Protein AF-A0A1V6S8K9-F1 (afdb_monomer)

pLDDT: mean 74.87, std 17.25, range [28.69, 92.81]

Structure (mmCIF, N/CA/C/O backbone):
data_AF-A0A1V6S8K9-F1
#
_entry.id   AF-A0A1V6S8K9-F1
#
loop_
_atom_site.group_PDB
_atom_site.id
_atom_site.type_symbol
_atom_site.label_atom_id
_atom_site.label_alt_id
_atom_site.label_comp_id
_atom_site.label_asym_id
_atom_site.label_entity_id
_atom_site.label_seq_id
_atom_site.pdbx_PDB_ins_code
_atom_site.Cartn_x
_atom_site.Cartn_y
_atom_site.Cartn_z
_atom_site.occupancy
_atom_site.B_iso_or_equiv
_atom_site.auth_seq_id
_atom_site.auth_comp_id
_atom_site.auth_asym_id
_atom_site.auth_atom_id
_atom_site.pdbx_PDB_model_num
ATOM 1 N N . MET A 1 1 ? 55.837 28.981 -9.245 1.00 35.38 1 MET A N 1
ATOM 2 C CA . MET A 1 1 ? 55.480 27.607 -8.847 1.00 35.38 1 MET A CA 1
ATOM 3 C C . MET A 1 1 ? 54.140 27.734 -8.160 1.00 35.38 1 MET A C 1
ATOM 5 O O . MET A 1 1 ? 54.111 27.957 -6.963 1.00 35.38 1 MET A O 1
ATOM 9 N N . ASP A 1 2 ? 53.075 27.734 -8.956 1.00 28.69 2 ASP A N 1
ATOM 10 C CA . ASP A 1 2 ? 51.699 27.750 -8.467 1.00 28.69 2 ASP A CA 1
ATOM 11 C C . ASP A 1 2 ? 51.092 26.407 -8.858 1.00 28.69 2 ASP A C 1
ATOM 13 O O . ASP A 1 2 ? 50.906 26.121 -10.041 1.00 28.69 2 ASP A O 1
ATOM 17 N N . GLU A 1 3 ? 50.867 25.558 -7.860 1.00 32.47 3 GLU A N 1
ATOM 18 C CA . GLU A 1 3 ? 50.082 24.338 -8.001 1.00 32.47 3 GLU A CA 1
ATOM 19 C C . GLU A 1 3 ? 48.604 24.710 -7.882 1.00 32.47 3 GLU A C 1
ATOM 21 O O . GLU A 1 3 ? 48.050 24.876 -6.795 1.00 32.47 3 GLU A O 1
ATOM 26 N N . THR A 1 4 ? 47.948 24.855 -9.027 1.00 33.56 4 THR A N 1
ATOM 27 C CA . THR A 1 4 ? 46.492 24.852 -9.125 1.00 33.56 4 THR A CA 1
ATOM 28 C C . THR A 1 4 ? 45.987 23.428 -8.899 1.00 33.56 4 THR A C 1
ATOM 30 O O . THR A 1 4 ? 45.892 22.619 -9.819 1.00 33.56 4 THR A O 1
ATOM 33 N N . SER A 1 5 ? 45.655 23.113 -7.647 1.00 32.97 5 SER A N 1
ATOM 34 C CA . SER A 1 5 ? 44.873 21.923 -7.305 1.00 32.97 5 SER A CA 1
ATOM 35 C C . SER A 1 5 ? 43.458 22.083 -7.865 1.00 32.97 5 SER A C 1
ATOM 37 O O . SER A 1 5 ? 42.620 22.792 -7.302 1.00 32.97 5 SER A O 1
ATOM 39 N N . SER A 1 6 ? 43.198 21.463 -9.019 1.00 32.56 6 SER A N 1
ATOM 40 C CA . SER A 1 6 ? 41.847 21.307 -9.542 1.00 32.56 6 SER A CA 1
ATOM 41 C C . SER A 1 6 ? 41.145 20.212 -8.740 1.00 32.56 6 SER A C 1
ATOM 43 O O . SER A 1 6 ? 41.324 19.019 -8.996 1.00 32.56 6 SER A O 1
ATOM 45 N N . LEU A 1 7 ? 40.334 20.609 -7.765 1.00 34.56 7 LEU A N 1
ATOM 46 C CA . LEU A 1 7 ? 39.302 19.730 -7.230 1.00 34.56 7 LEU A CA 1
ATOM 47 C C . LEU A 1 7 ? 38.249 19.551 -8.326 1.00 34.56 7 LEU A C 1
ATOM 49 O O . LEU A 1 7 ? 37.417 20.424 -8.564 1.00 34.56 7 LEU A O 1
ATOM 53 N N . GLY A 1 8 ? 38.359 18.435 -9.048 1.00 28.70 8 GLY A N 1
ATOM 54 C CA . GLY A 1 8 ? 37.306 17.952 -9.932 1.00 28.70 8 GLY A CA 1
ATOM 55 C C . GLY A 1 8 ? 36.006 17.710 -9.154 1.00 28.70 8 GLY A C 1
ATOM 56 O O . GLY A 1 8 ? 36.035 17.598 -7.925 1.00 28.70 8 GLY A O 1
ATOM 57 N N . PRO A 1 9 ? 34.860 17.641 -9.848 1.00 30.47 9 PRO A N 1
ATOM 58 C CA . PRO A 1 9 ? 33.569 17.455 -9.207 1.00 30.47 9 PRO A CA 1
ATOM 59 C C . PRO A 1 9 ? 33.564 16.129 -8.448 1.00 30.47 9 PRO A C 1
ATOM 61 O O . PRO A 1 9 ? 33.719 15.053 -9.027 1.00 30.47 9 PRO A O 1
ATOM 64 N N . THR A 1 10 ? 33.412 16.223 -7.133 1.00 32.78 10 THR A N 1
ATOM 65 C CA . THR A 1 10 ? 33.210 15.089 -6.242 1.00 32.78 10 THR A CA 1
ATOM 66 C C . THR A 1 10 ? 31.931 14.385 -6.679 1.00 32.78 10 THR A C 1
ATOM 68 O O . THR A 1 10 ? 30.840 14.937 -6.552 1.00 32.78 10 THR A O 1
ATOM 71 N N . VAL A 1 11 ? 32.070 13.180 -7.229 1.00 35.91 11 VAL A N 1
ATOM 72 C CA . VAL A 1 11 ? 30.955 12.268 -7.484 1.00 35.91 11 VAL A CA 1
ATOM 73 C C . VAL A 1 11 ? 30.345 11.935 -6.125 1.00 35.91 11 VAL A C 1
ATOM 75 O O . VAL A 1 11 ? 30.874 11.115 -5.379 1.00 35.91 11 VAL A O 1
ATOM 78 N N . THR A 1 12 ? 29.264 12.614 -5.756 1.00 42.88 12 THR A N 1
ATOM 79 C CA . THR A 1 12 ? 28.374 12.146 -4.698 1.00 42.88 12 THR A CA 1
ATOM 80 C C . THR A 1 12 ? 27.772 10.837 -5.193 1.00 42.88 12 THR A C 1
ATOM 82 O O . THR A 1 12 ? 26.959 10.844 -6.114 1.00 42.88 12 THR A O 1
ATOM 85 N N . GLU A 1 13 ? 28.225 9.711 -4.636 1.00 47.56 13 GLU A N 1
ATOM 86 C CA . GLU A 1 13 ? 27.676 8.383 -4.918 1.00 47.56 13 GLU A CA 1
ATOM 87 C C . GLU A 1 13 ? 26.143 8.441 -4.873 1.00 47.56 13 GLU A C 1
ATOM 89 O O . GLU A 1 13 ? 25.545 8.838 -3.868 1.00 47.56 13 GLU A O 1
ATOM 94 N N . GLY A 1 14 ? 25.523 8.124 -6.013 1.00 54.72 14 GLY A N 1
ATOM 95 C CA . GLY A 1 14 ? 24.094 8.271 -6.259 1.00 54.72 14 GLY A CA 1
ATOM 96 C C . GLY A 1 14 ? 23.284 7.360 -5.349 1.00 54.72 14 GLY A C 1
ATOM 97 O O . GLY A 1 14 ? 23.085 6.184 -5.634 1.00 54.72 14 GLY A O 1
ATOM 98 N N . ILE A 1 15 ? 22.828 7.909 -4.233 1.00 63.69 15 ILE A N 1
ATOM 99 C CA . ILE A 1 15 ? 21.841 7.281 -3.367 1.00 63.69 15 ILE A CA 1
ATOM 100 C C . ILE A 1 15 ? 20.466 7.713 -3.860 1.00 63.69 15 ILE A C 1
ATOM 102 O O . ILE A 1 15 ? 20.225 8.909 -4.037 1.00 63.69 15 ILE A O 1
ATOM 106 N N . SER A 1 16 ? 19.559 6.750 -4.028 1.00 66.81 16 SER A N 1
ATOM 107 C CA . SER A 1 16 ? 18.212 7.037 -4.512 1.00 66.81 16 SER A CA 1
ATOM 108 C C . SER A 1 16 ? 17.496 8.076 -3.640 1.00 66.81 16 SER A C 1
ATOM 110 O O . SER A 1 16 ? 17.564 8.039 -2.403 1.00 66.81 16 SER A O 1
ATOM 112 N N . ARG A 1 17 ? 16.784 8.996 -4.298 1.00 67.12 17 ARG A N 1
ATOM 113 C CA . ARG A 1 17 ? 15.862 9.956 -3.668 1.00 67.12 17 ARG A CA 1
ATOM 114 C C . ARG A 1 17 ? 14.580 9.270 -3.205 1.00 67.12 17 ARG A C 1
ATOM 116 O O . ARG A 1 17 ? 13.925 9.730 -2.271 1.00 67.12 17 ARG A O 1
ATOM 123 N N . LEU A 1 18 ? 14.242 8.147 -3.831 1.00 61.16 18 LEU A N 1
ATOM 124 C CA . LEU A 1 18 ? 13.114 7.316 -3.456 1.00 61.16 18 LEU A CA 1
ATOM 125 C C . LEU A 1 18 ? 13.495 6.500 -2.216 1.00 61.16 18 LEU A C 1
ATOM 127 O O . LEU A 1 18 ? 14.346 5.611 -2.260 1.00 61.16 18 LEU A O 1
ATOM 131 N N . GLY A 1 19 ? 12.854 6.804 -1.088 1.00 61.06 19 GLY A N 1
ATOM 132 C CA . GLY A 1 19 ? 12.861 5.923 0.080 1.00 61.06 19 GLY A CA 1
ATOM 133 C C . GLY A 1 19 ? 12.072 4.632 -0.188 1.00 61.06 19 GLY A C 1
ATOM 134 O O . GLY A 1 19 ? 12.159 4.020 -1.251 1.00 61.06 19 GLY A O 1
ATOM 135 N N . LEU A 1 20 ? 11.235 4.216 0.767 1.00 60.19 20 LEU A N 1
ATOM 136 C CA . LEU A 1 20 ? 10.225 3.179 0.521 1.00 60.19 20 LEU A CA 1
ATOM 137 C C . LEU A 1 20 ? 9.081 3.767 -0.318 1.00 60.19 20 LEU A C 1
ATOM 139 O O . LEU A 1 20 ? 8.047 4.158 0.218 1.00 60.19 20 LEU A O 1
ATOM 143 N N . ALA A 1 21 ? 9.302 3.876 -1.627 1.00 77.06 21 ALA A N 1
ATOM 144 C CA . ALA A 1 21 ? 8.326 4.403 -2.567 1.00 77.06 21 ALA A CA 1
ATOM 145 C C . ALA A 1 21 ? 7.510 3.277 -3.216 1.00 77.06 21 ALA A C 1
ATOM 147 O O . ALA A 1 21 ? 8.028 2.212 -3.574 1.00 77.06 21 ALA A O 1
ATOM 148 N N . TYR A 1 22 ? 6.221 3.551 -3.392 1.00 80.44 22 TYR A N 1
ATOM 149 C CA . TYR A 1 22 ? 5.271 2.654 -4.029 1.00 80.44 22 TYR A CA 1
ATOM 150 C C . TYR A 1 22 ? 4.524 3.410 -5.120 1.00 80.44 22 TYR A C 1
ATOM 152 O O . TYR A 1 22 ? 4.138 4.561 -4.927 1.00 80.44 22 TYR A O 1
ATOM 160 N N . SER A 1 23 ? 4.296 2.750 -6.252 1.00 81.12 23 SER A N 1
ATOM 161 C CA . SER A 1 23 ? 3.387 3.241 -7.281 1.00 81.12 23 SER A CA 1
ATOM 162 C C . SER A 1 23 ? 2.042 2.536 -7.150 1.00 81.12 23 SER A C 1
ATOM 164 O O . SER A 1 23 ? 1.965 1.309 -6.989 1.00 81.12 23 SER A O 1
ATOM 166 N N . CYS A 1 24 ? 0.971 3.327 -7.189 1.00 72.06 24 CYS A N 1
ATOM 167 C CA . CYS A 1 24 ? -0.386 2.809 -7.218 1.00 72.06 24 CYS A CA 1
ATOM 168 C C . CYS A 1 24 ? -0.634 2.118 -8.556 1.00 72.06 24 CYS A C 1
ATOM 170 O O . CYS A 1 24 ? -0.463 2.709 -9.619 1.00 72.06 24 CYS A O 1
ATOM 172 N N . THR A 1 25 ? -1.088 0.873 -8.492 1.00 77.31 25 THR A N 1
ATOM 173 C CA . THR A 1 25 ? -1.411 0.103 -9.688 1.00 77.31 25 THR A CA 1
ATOM 174 C C . THR A 1 25 ? -2.600 0.709 -10.429 1.00 77.31 25 THR A C 1
ATOM 176 O O . THR A 1 25 ? -3.616 1.049 -9.813 1.00 77.31 25 THR A O 1
ATOM 179 N N . HIS A 1 26 ? -2.513 0.793 -11.759 1.00 81.25 26 HIS A N 1
ATOM 180 C CA . HIS A 1 26 ? -3.687 1.099 -12.562 1.00 81.25 26 HIS A CA 1
ATOM 181 C C . HIS A 1 26 ? -4.699 -0.039 -12.430 1.00 81.25 26 HIS A C 1
ATOM 183 O O . HIS A 1 26 ? -4.424 -1.182 -12.781 1.00 81.25 26 HIS A O 1
ATOM 189 N N . CYS A 1 27 ? -5.886 0.274 -11.920 1.00 82.81 27 CYS A N 1
ATOM 190 C CA . CYS A 1 27 ? -6.956 -0.703 -11.791 1.00 82.81 27 CYS A CA 1
ATOM 191 C C . CYS A 1 27 ? -8.203 -0.225 -12.544 1.00 82.81 27 CYS A C 1
ATOM 193 O O . CYS A 1 27 ? -8.497 0.968 -12.606 1.00 82.81 27 CYS A O 1
ATOM 195 N N . ARG A 1 28 ? -9.028 -1.146 -13.044 1.00 84.38 28 ARG A N 1
ATOM 196 C CA . ARG A 1 28 ? -10.327 -0.919 -13.709 1.00 84.38 28 ARG A CA 1
ATOM 197 C C . ARG A 1 28 ? -11.387 -1.889 -13.187 1.00 84.38 28 ARG A C 1
ATOM 199 O O . ARG A 1 28 ? -11.058 -2.980 -12.748 1.00 84.38 28 ARG A O 1
ATOM 206 N N . LEU A 1 29 ? -12.650 -1.466 -13.159 1.00 85.50 29 LEU A N 1
ATOM 207 C CA . LEU A 1 29 ? -13.722 -2.434 -12.913 1.00 85.50 29 LEU A CA 1
ATOM 208 C C . LEU A 1 29 ? -13.838 -3.310 -14.156 1.00 85.50 29 LEU A C 1
ATOM 210 O O . LEU A 1 29 ? -13.788 -2.775 -15.264 1.00 85.50 29 LEU A O 1
ATOM 214 N N . VAL A 1 30 ? -13.973 -4.620 -13.964 1.00 86.94 30 VAL A N 1
ATOM 215 C CA . VAL A 1 30 ? -14.194 -5.551 -15.080 1.00 86.94 30 VAL A CA 1
ATOM 216 C C . VAL A 1 30 ? -15.548 -5.265 -15.725 1.00 86.94 30 VAL A C 1
ATOM 218 O O . VAL A 1 30 ? -15.653 -5.186 -16.944 1.00 86.94 30 VAL A O 1
ATOM 221 N N . GLU A 1 31 ? -16.561 -5.020 -14.896 1.00 85.56 31 GLU A N 1
ATOM 222 C CA . GLU A 1 31 ? -17.887 -4.608 -15.339 1.00 85.56 31 GLU A CA 1
ATOM 223 C C . GLU A 1 31 ? -18.084 -3.109 -15.071 1.00 85.56 31 GLU A C 1
ATOM 225 O O . GLU A 1 31 ? -17.980 -2.666 -13.919 1.00 85.56 31 GLU A O 1
ATOM 230 N N . PRO A 1 32 ? -18.348 -2.293 -16.108 1.00 78.75 32 PRO A N 1
ATOM 231 C CA . PRO A 1 32 ? -18.627 -0.879 -15.926 1.00 78.75 32 PRO A CA 1
ATOM 232 C C . PRO A 1 32 ? -19.840 -0.674 -15.019 1.00 78.75 32 PRO A C 1
ATOM 234 O O . PRO A 1 32 ? -20.878 -1.308 -15.188 1.00 78.75 32 PRO A O 1
ATOM 237 N N . ARG A 1 33 ? -19.727 0.273 -14.089 1.00 75.62 33 ARG A N 1
ATOM 238 C CA . ARG A 1 33 ? -20.847 0.729 -13.265 1.00 75.62 33 ARG A CA 1
ATOM 239 C C . ARG A 1 33 ? -20.940 2.239 -13.292 1.00 75.62 33 ARG A C 1
ATOM 241 O O . ARG A 1 33 ? -19.950 2.928 -13.554 1.00 75.62 33 ARG A O 1
ATOM 248 N N . GLU A 1 34 ? -22.121 2.741 -12.963 1.00 72.69 34 GLU A N 1
ATOM 249 C CA . GLU A 1 34 ? -22.337 4.170 -12.807 1.00 72.69 34 GLU A CA 1
ATOM 250 C C . GLU A 1 34 ? -21.385 4.742 -11.748 1.00 72.69 34 GLU A C 1
ATOM 252 O O . GLU A 1 34 ? -21.187 4.163 -10.671 1.00 72.69 34 GLU A O 1
ATOM 257 N N . LYS A 1 35 ? -20.755 5.877 -12.069 1.00 71.94 35 LYS A N 1
ATOM 258 C CA . LYS A 1 35 ? -19.877 6.561 -11.123 1.00 71.94 35 LYS A CA 1
ATOM 259 C C . LYS A 1 35 ? -20.707 7.005 -9.925 1.00 71.94 35 LYS A C 1
ATOM 261 O O . LYS A 1 35 ? -21.680 7.739 -10.064 1.00 71.94 35 LYS A O 1
ATOM 266 N N . GLN A 1 36 ? -20.304 6.562 -8.742 1.00 71.69 36 GLN A N 1
ATOM 267 C CA . GLN A 1 36 ? -20.940 6.997 -7.509 1.00 71.69 36 GLN A CA 1
ATOM 268 C C . GLN A 1 36 ? -20.469 8.404 -7.138 1.00 71.69 36 GLN A C 1
ATOM 270 O O . GLN A 1 36 ? -19.329 8.775 -7.414 1.00 71.69 36 GLN A O 1
ATOM 275 N N . THR A 1 37 ? -21.342 9.173 -6.487 1.00 78.94 37 THR A N 1
ATOM 276 C CA . THR A 1 37 ? -20.946 10.438 -5.857 1.00 78.94 37 THR A CA 1
ATOM 277 C C . THR A 1 37 ? -20.081 10.168 -4.623 1.00 78.94 37 THR A C 1
ATOM 279 O O . THR A 1 37 ? -20.173 9.092 -4.020 1.00 78.94 37 THR A O 1
ATOM 282 N N . LEU A 1 38 ? -19.267 11.148 -4.221 1.00 79.12 38 LEU A N 1
ATOM 283 C CA . LEU A 1 38 ? -18.386 11.047 -3.048 1.00 79.12 38 LEU A CA 1
ATOM 284 C C . LEU A 1 38 ? -19.181 10.756 -1.763 1.00 79.12 38 LEU A C 1
ATOM 286 O O . LEU A 1 38 ? -18.770 9.958 -0.922 1.00 79.12 38 LEU A O 1
ATOM 290 N N . GLU A 1 39 ? -20.369 11.340 -1.622 1.00 83.25 39 GLU A N 1
ATOM 291 C CA . GLU A 1 39 ? -21.250 11.115 -0.477 1.00 83.25 39 GLU A CA 1
ATOM 292 C C . GLU A 1 39 ? -21.772 9.677 -0.450 1.00 83.25 39 GLU A C 1
ATOM 294 O O . GLU A 1 39 ? -21.751 9.033 0.600 1.00 83.25 39 GLU A O 1
ATOM 299 N N . LYS A 1 40 ? -22.199 9.140 -1.603 1.00 83.31 40 LYS A N 1
ATOM 300 C CA . LYS A 1 40 ? -22.660 7.746 -1.710 1.00 83.31 40 LYS A CA 1
ATOM 301 C C . LYS A 1 40 ? -21.526 6.771 -1.393 1.00 83.31 40 LYS A C 1
ATOM 303 O O . LYS A 1 40 ? -21.738 5.814 -0.653 1.00 83.31 40 LYS A O 1
ATOM 308 N N . ALA A 1 41 ? -20.325 7.055 -1.887 1.00 82.81 41 ALA A N 1
ATOM 309 C CA . ALA A 1 41 ? -19.108 6.306 -1.598 1.00 82.81 41 ALA A CA 1
ATOM 310 C C . ALA A 1 41 ? -18.820 6.222 -0.086 1.00 82.81 41 ALA A C 1
ATOM 312 O O . ALA A 1 41 ? -18.674 5.127 0.469 1.00 82.81 41 ALA A O 1
ATOM 313 N N . LYS A 1 42 ? -18.830 7.369 0.608 1.00 85.62 42 LYS A N 1
ATOM 314 C CA . LYS A 1 42 ? -18.640 7.446 2.067 1.00 85.62 42 LYS A CA 1
ATOM 315 C C . LYS A 1 42 ? -19.729 6.688 2.828 1.00 85.62 42 LYS A C 1
ATOM 317 O O . LYS A 1 42 ? -19.419 5.943 3.757 1.00 85.62 42 LYS A O 1
ATOM 322 N N . GLN A 1 43 ? -20.987 6.819 2.405 1.00 88.81 43 GLN A N 1
ATOM 323 C CA . GLN A 1 43 ? -22.111 6.104 3.015 1.00 88.81 43 GLN A CA 1
ATOM 324 C C . GLN A 1 43 ? -21.991 4.583 2.877 1.00 88.81 43 GLN A C 1
ATOM 326 O O . GLN A 1 43 ? -22.354 3.866 3.806 1.00 88.81 43 GLN A O 1
ATOM 331 N N . ILE A 1 44 ? -21.487 4.073 1.750 1.00 87.00 44 ILE A N 1
ATOM 332 C CA . ILE A 1 44 ? -21.259 2.632 1.569 1.00 87.00 44 ILE A CA 1
ATOM 333 C C . ILE A 1 44 ? -20.203 2.129 2.550 1.00 87.00 44 ILE A C 1
ATOM 335 O O . ILE A 1 44 ? -20.440 1.125 3.220 1.00 87.00 44 ILE A O 1
ATOM 339 N N . ILE A 1 45 ? -19.080 2.842 2.687 1.00 88.00 45 ILE A N 1
ATOM 340 C CA . ILE A 1 45 ? -18.040 2.489 3.664 1.00 88.00 45 ILE A CA 1
ATOM 341 C C . ILE A 1 45 ? -18.625 2.460 5.079 1.00 88.00 45 ILE A C 1
ATOM 343 O O . ILE A 1 45 ? -18.392 1.508 5.822 1.00 88.00 45 ILE A O 1
ATOM 347 N N . ASP A 1 46 ? -19.387 3.486 5.460 1.00 90.56 46 ASP A N 1
ATOM 348 C CA . ASP A 1 46 ? -19.954 3.573 6.807 1.00 90.56 46 ASP A CA 1
ATOM 349 C C . ASP A 1 46 ? -20.971 2.468 7.080 1.00 90.56 46 ASP A C 1
ATOM 351 O O . ASP A 1 46 ? -20.938 1.868 8.152 1.00 90.56 46 ASP A O 1
ATOM 355 N N . LYS A 1 47 ? -21.828 2.148 6.105 1.00 90.88 47 LYS A N 1
ATOM 356 C CA . LYS A 1 47 ? -22.783 1.038 6.214 1.00 90.88 47 LYS A CA 1
ATOM 357 C C . LYS A 1 47 ? -22.074 -0.305 6.359 1.00 90.88 47 LYS A C 1
ATOM 359 O O . LYS A 1 47 ? -22.460 -1.095 7.215 1.00 90.88 47 LYS A O 1
ATOM 364 N N . LEU A 1 48 ? -21.034 -0.554 5.564 1.00 87.50 48 LEU A N 1
ATOM 365 C CA . LEU A 1 48 ? -20.246 -1.784 5.663 1.00 87.50 48 LEU A CA 1
ATOM 366 C C . LEU A 1 48 ? -19.564 -1.897 7.022 1.00 87.50 48 LEU A C 1
ATOM 368 O O . LEU A 1 48 ? -19.666 -2.935 7.667 1.00 87.50 48 LEU A O 1
ATOM 372 N N . TYR A 1 49 ? -18.961 -0.815 7.511 1.00 89.25 49 TYR A N 1
ATOM 373 C CA . TYR A 1 49 ? -18.370 -0.809 8.844 1.00 89.25 49 TYR A CA 1
ATOM 374 C C . TYR A 1 49 ? -19.407 -1.070 9.943 1.00 89.25 49 TYR A C 1
ATOM 376 O O . TYR A 1 49 ? -19.188 -1.914 10.809 1.00 89.25 49 TYR A O 1
ATOM 384 N N . ALA A 1 50 ? -20.556 -0.390 9.885 1.00 91.69 50 ALA A N 1
ATOM 385 C CA . ALA A 1 50 ? -21.636 -0.550 10.855 1.00 91.69 50 ALA A CA 1
ATOM 386 C C . ALA A 1 50 ? -22.249 -1.959 10.839 1.00 91.69 50 ALA A C 1
ATOM 388 O O . ALA A 1 50 ? -22.740 -2.421 11.864 1.00 91.69 50 ALA A O 1
ATOM 389 N N . SER A 1 51 ? -22.192 -2.659 9.702 1.00 90.19 51 SER A N 1
ATOM 390 C CA . SER A 1 51 ? -22.658 -4.045 9.594 1.00 90.19 51 SER A CA 1
ATOM 391 C C . SER A 1 51 ? -21.786 -5.053 10.355 1.00 90.19 51 SER A C 1
ATOM 393 O O . SER A 1 51 ? -22.184 -6.204 10.510 1.00 90.19 51 SER A O 1
ATOM 395 N N . GLY A 1 52 ? -20.589 -4.653 10.801 1.00 85.31 52 GLY A N 1
ATOM 396 C CA . GLY A 1 52 ? -19.621 -5.543 11.446 1.00 85.31 52 GLY A CA 1
ATOM 397 C C . GLY A 1 52 ? -18.927 -6.515 10.486 1.00 85.31 52 GLY A C 1
ATOM 398 O O . GLY A 1 52 ? -18.086 -7.301 10.919 1.00 85.31 52 GLY A O 1
ATOM 399 N N . VAL A 1 53 ? -19.241 -6.463 9.187 1.00 82.12 53 VAL A N 1
ATOM 400 C CA . VAL A 1 53 ? -18.576 -7.274 8.164 1.00 82.12 53 VAL A CA 1
ATOM 401 C C . VAL A 1 53 ? -17.157 -6.737 7.938 1.00 82.12 53 VAL A C 1
ATOM 403 O O . VAL A 1 53 ? -16.990 -5.554 7.627 1.00 82.12 53 VAL A O 1
ATOM 406 N N . PRO A 1 54 ? -16.113 -7.579 8.060 1.00 81.38 54 PRO A N 1
ATOM 407 C CA . PRO A 1 54 ? -14.751 -7.167 7.755 1.00 81.38 54 PRO A CA 1
ATOM 408 C C . PRO A 1 54 ? -14.615 -6.700 6.302 1.00 81.38 54 PRO A C 1
ATOM 410 O O . PRO A 1 54 ? -15.037 -7.395 5.379 1.00 81.38 54 PRO A O 1
ATOM 413 N N . PHE A 1 55 ? -13.950 -5.561 6.088 1.00 80.44 55 PHE A N 1
ATOM 414 C CA . PHE A 1 55 ? -13.648 -5.054 4.743 1.00 80.44 55 PHE A CA 1
ATOM 415 C C . PHE A 1 55 ? -12.797 -6.021 3.919 1.00 80.44 55 PHE A C 1
ATOM 417 O O . PHE A 1 55 ? -12.823 -5.984 2.692 1.00 80.44 55 PHE A O 1
ATOM 424 N N . PHE A 1 56 ? -12.035 -6.881 4.586 1.00 82.31 56 PHE A N 1
ATOM 425 C CA . PHE A 1 56 ? -11.161 -7.863 3.978 1.00 82.31 56 PHE A CA 1
ATOM 426 C C . PHE A 1 56 ? -11.266 -9.192 4.718 1.00 82.31 56 PHE A C 1
ATOM 428 O O . PHE A 1 56 ? -11.625 -9.252 5.894 1.00 82.31 56 PHE A O 1
ATOM 435 N N . THR A 1 57 ? -10.901 -10.271 4.037 1.00 84.69 57 THR A N 1
ATOM 436 C CA . THR A 1 57 ? -10.845 -11.605 4.634 1.00 84.69 57 THR A CA 1
ATOM 437 C C . THR A 1 57 ? -9.459 -12.199 4.434 1.00 84.69 57 THR A C 1
ATOM 439 O O . THR A 1 57 ? -8.767 -11.866 3.472 1.00 84.69 57 THR A O 1
ATOM 442 N N . LYS A 1 58 ? -9.057 -13.124 5.315 1.00 87.94 58 LYS A N 1
ATOM 443 C CA . LYS A 1 58 ? -7.824 -13.909 5.120 1.00 87.94 58 LYS A CA 1
ATOM 444 C C . LYS A 1 58 ? -7.817 -14.611 3.762 1.00 87.94 58 LYS A C 1
ATOM 446 O O . LYS A 1 58 ? -6.786 -14.640 3.107 1.00 87.94 58 LYS A O 1
ATOM 451 N N . LYS A 1 59 ? -8.987 -15.096 3.334 1.00 89.12 59 LYS A N 1
ATOM 452 C CA . LYS A 1 59 ? -9.179 -15.703 2.020 1.00 89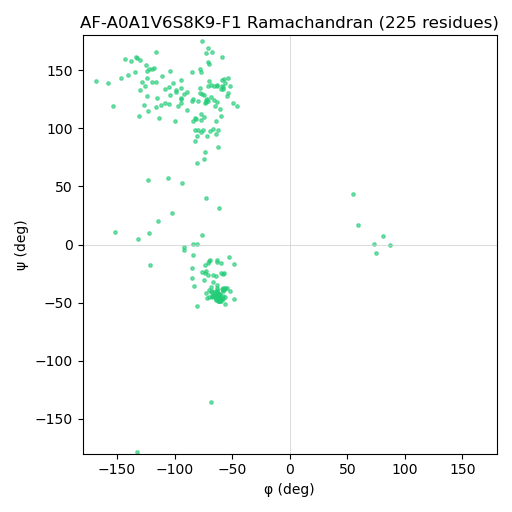.12 59 LYS A CA 1
ATOM 453 C C . LYS A 1 59 ? -8.854 -14.727 0.888 1.00 89.12 59 LYS A C 1
ATOM 455 O O . LYS A 1 59 ? -8.095 -15.088 0.010 1.00 89.12 59 LYS A O 1
ATOM 460 N N . LEU A 1 60 ? -9.342 -13.484 0.943 1.00 87.88 60 LEU A N 1
ATOM 461 C CA . LEU A 1 60 ? -9.017 -12.473 -0.072 1.00 87.88 60 LEU A CA 1
ATOM 462 C C . LEU A 1 60 ? -7.507 -12.186 -0.138 1.00 87.88 60 LEU A C 1
ATOM 464 O O . LEU A 1 60 ? -6.954 -12.107 -1.229 1.00 87.88 60 LEU A O 1
ATOM 468 N N . ILE A 1 61 ? -6.836 -12.077 1.015 1.00 90.25 61 ILE A N 1
ATOM 469 C CA . ILE A 1 61 ? -5.372 -11.907 1.071 1.00 90.25 61 ILE A CA 1
ATOM 470 C C . ILE A 1 61 ? -4.671 -13.091 0.397 1.00 90.25 61 ILE A C 1
ATOM 472 O O . ILE A 1 61 ? -3.783 -12.886 -0.424 1.00 90.25 61 ILE A O 1
ATOM 476 N N . GLN A 1 62 ? -5.073 -14.317 0.739 1.00 91.12 62 GLN A N 1
ATOM 477 C CA . GLN A 1 62 ? -4.507 -15.544 0.175 1.00 91.12 62 GLN A CA 1
ATOM 478 C C . GLN A 1 62 ? -4.749 -15.631 -1.334 1.00 91.12 62 GLN A C 1
ATOM 480 O O . GLN A 1 62 ? -3.797 -15.813 -2.080 1.00 91.12 62 GLN A O 1
ATOM 485 N N . ASP A 1 63 ? -5.980 -15.396 -1.789 1.00 90.62 63 ASP A N 1
ATOM 486 C CA . ASP A 1 63 ? -6.353 -15.420 -3.205 1.00 90.62 63 ASP A CA 1
ATOM 487 C C . ASP A 1 63 ? -5.539 -14.394 -4.021 1.00 90.62 63 ASP A C 1
ATOM 489 O O . ASP A 1 63 ? -5.136 -14.667 -5.153 1.00 90.62 63 ASP A O 1
ATOM 493 N N . MET A 1 64 ? -5.273 -13.204 -3.468 1.00 90.06 64 MET A N 1
ATOM 494 C CA . MET A 1 64 ? -4.423 -12.199 -4.120 1.00 90.06 64 MET A CA 1
ATOM 495 C C . MET A 1 64 ? -2.944 -12.586 -4.093 1.00 90.06 64 MET A C 1
ATOM 497 O O . MET A 1 64 ? -2.244 -12.430 -5.091 1.00 90.06 64 MET A O 1
ATOM 501 N N . TRP A 1 65 ? -2.462 -13.112 -2.971 1.00 89.88 65 TRP A N 1
ATOM 502 C CA . TRP A 1 65 ? -1.081 -13.561 -2.831 1.00 89.88 65 TRP A CA 1
ATOM 503 C C . TRP A 1 65 ? -0.747 -14.723 -3.774 1.00 89.88 65 TRP A C 1
ATOM 505 O O . TRP A 1 65 ? 0.309 -14.735 -4.405 1.00 89.88 65 TRP A O 1
ATOM 515 N N . ASP A 1 66 ? -1.672 -15.664 -3.933 1.00 91.31 66 ASP A N 1
ATOM 516 C CA . ASP A 1 66 ? -1.531 -16.788 -4.854 1.00 91.31 66 ASP A CA 1
ATOM 517 C C . ASP A 1 66 ? -1.524 -16.330 -6.315 1.00 91.31 66 ASP A C 1
ATOM 519 O O . ASP A 1 66 ? -0.845 -16.940 -7.138 1.00 91.31 66 ASP A O 1
ATOM 523 N N . GLN A 1 67 ? -2.241 -15.250 -6.650 1.00 91.38 67 GLN A N 1
ATOM 524 C CA . GLN A 1 67 ? -2.143 -14.621 -7.970 1.00 91.38 67 GLN A CA 1
ATOM 525 C C . GLN A 1 67 ? -0.774 -13.967 -8.182 1.00 91.38 67 GLN A C 1
ATOM 527 O O . GLN A 1 67 ? -0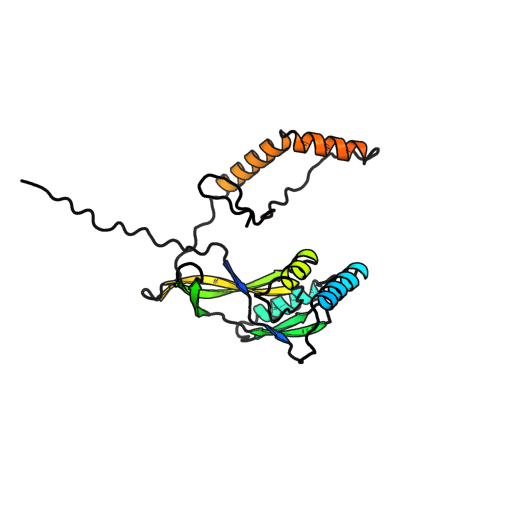.167 -14.198 -9.222 1.00 91.38 67 GLN A O 1
ATOM 532 N N . ILE A 1 68 ? -0.257 -13.227 -7.192 1.00 88.19 68 ILE A N 1
ATOM 533 C CA . ILE A 1 68 ? 1.077 -12.599 -7.250 1.00 88.19 68 ILE A CA 1
ATOM 534 C C . ILE A 1 68 ? 2.177 -13.649 -7.467 1.00 88.19 68 ILE A C 1
ATOM 536 O O . ILE A 1 68 ? 3.106 -13.425 -8.237 1.00 88.19 68 ILE A O 1
ATOM 540 N N . LYS A 1 69 ? 2.067 -14.812 -6.816 1.00 87.19 69 LYS A N 1
ATOM 541 C CA . LYS A 1 69 ? 3.050 -15.901 -6.928 1.00 87.19 69 LYS A CA 1
ATOM 542 C C . LYS A 1 69 ? 3.060 -16.627 -8.271 1.00 87.19 69 LYS A C 1
ATOM 544 O O . LYS A 1 69 ? 4.000 -17.366 -8.549 1.00 87.19 69 LYS A O 1
ATOM 549 N N . ARG A 1 70 ? 2.028 -16.473 -9.099 1.00 83.88 70 ARG A N 1
ATOM 550 C CA . ARG A 1 70 ? 2.031 -17.016 -10.461 1.00 83.88 70 ARG A CA 1
ATOM 551 C C . ARG A 1 70 ? 2.832 -16.033 -11.316 1.00 83.88 70 ARG A C 1
ATOM 553 O O . ARG A 1 70 ? 2.271 -15.053 -11.785 1.00 83.88 70 ARG A O 1
ATOM 560 N N . GLU A 1 71 ? 4.134 -16.282 -11.479 1.00 61.62 71 GLU A N 1
ATOM 561 C CA . GLU A 1 71 ? 5.174 -15.389 -12.051 1.00 61.62 71 GLU A CA 1
ATOM 562 C C . GLU A 1 71 ? 4.986 -14.948 -13.532 1.00 61.62 71 GLU A C 1
ATOM 564 O O . GLU A 1 71 ? 5.945 -14.734 -14.263 1.00 61.62 71 GLU A O 1
ATOM 569 N N . SER A 1 72 ? 3.756 -14.807 -14.025 1.00 63.72 72 SER A N 1
ATOM 570 C CA . SER A 1 72 ? 3.439 -14.473 -15.425 1.00 63.72 72 SER A CA 1
ATOM 571 C C . SER A 1 72 ? 2.111 -13.728 -15.603 1.00 63.72 72 SER A C 1
ATOM 573 O O . SER A 1 72 ? 1.619 -13.586 -16.721 1.00 63.72 72 SER A O 1
ATOM 575 N N . ALA A 1 73 ? 1.491 -13.266 -14.517 1.00 71.62 73 ALA A N 1
ATOM 576 C CA . ALA A 1 73 ? 0.227 -12.557 -14.612 1.00 71.62 73 ALA A CA 1
ATOM 577 C C . ALA A 1 73 ? 0.459 -11.084 -14.991 1.00 71.62 73 ALA A C 1
ATOM 579 O O . ALA A 1 73 ? 0.876 -10.288 -14.155 1.00 71.62 73 ALA A O 1
ATOM 580 N N . ASP A 1 74 ? 0.118 -10.701 -16.227 1.00 86.06 74 ASP A N 1
ATOM 581 C CA . ASP A 1 74 ? 0.046 -9.287 -16.648 1.00 86.06 74 ASP A CA 1
ATOM 582 C C . ASP A 1 74 ? -1.031 -8.504 -15.883 1.00 86.06 74 ASP A C 1
ATOM 584 O O . ASP A 1 74 ? -1.088 -7.275 -15.936 1.00 86.06 74 ASP A O 1
ATOM 588 N N . LYS A 1 75 ? -1.933 -9.224 -15.211 1.00 90.62 75 LYS A N 1
ATOM 589 C CA . LYS A 1 75 ? -3.112 -8.695 -14.539 1.00 90.62 75 LYS A CA 1
ATOM 590 C C . LYS A 1 75 ? -3.421 -9.494 -13.292 1.00 90.62 75 LYS A C 1
ATOM 592 O O . LYS A 1 75 ? -3.329 -10.720 -13.295 1.00 90.62 75 LYS A O 1
ATOM 597 N N . ILE A 1 76 ? -3.884 -8.804 -12.261 1.00 91.00 76 ILE A N 1
ATOM 598 C CA . ILE A 1 76 ? -4.373 -9.426 -11.035 1.00 91.00 76 ILE A CA 1
ATOM 599 C C . ILE A 1 76 ? -5.797 -8.962 -10.768 1.00 91.00 76 ILE A C 1
ATOM 601 O O . ILE A 1 76 ? -6.154 -7.810 -11.014 1.00 91.00 76 ILE A O 1
ATOM 605 N N . PHE A 1 77 ? -6.615 -9.872 -10.254 1.00 90.94 77 PHE A N 1
ATOM 606 C CA . PHE A 1 77 ? -8.013 -9.621 -9.959 1.00 90.94 77 PHE A CA 1
ATOM 607 C C . PHE A 1 77 ? -8.233 -9.546 -8.451 1.00 90.94 77 PHE A C 1
ATOM 609 O O . PHE A 1 77 ? -7.788 -10.400 -7.681 1.00 90.94 77 PHE A O 1
ATOM 616 N N . THR A 1 78 ? -8.968 -8.525 -8.031 1.00 90.31 78 THR A N 1
ATOM 617 C CA . THR A 1 78 ? -9.448 -8.353 -6.660 1.00 90.31 78 THR A CA 1
ATOM 618 C C . THR A 1 78 ? -10.931 -7.992 -6.672 1.00 90.31 78 THR A C 1
ATOM 620 O O . THR A 1 78 ? -11.573 -7.936 -7.725 1.00 90.31 78 THR A O 1
ATOM 623 N N . LYS A 1 79 ? -11.502 -7.777 -5.491 1.00 89.12 79 LYS A N 1
ATOM 624 C CA . LYS A 1 79 ? -12.857 -7.267 -5.322 1.00 89.12 79 LYS A CA 1
ATOM 625 C C . LYS A 1 79 ? -12.818 -5.959 -4.559 1.00 89.12 79 LYS A C 1
ATOM 627 O O . LYS A 1 79 ? -12.073 -5.815 -3.591 1.00 89.12 79 LYS A O 1
ATOM 632 N N . ASP A 1 80 ? -13.645 -5.020 -4.986 1.00 87.88 80 ASP A N 1
ATOM 633 C CA . ASP A 1 80 ? -13.882 -3.814 -4.208 1.00 87.88 80 ASP 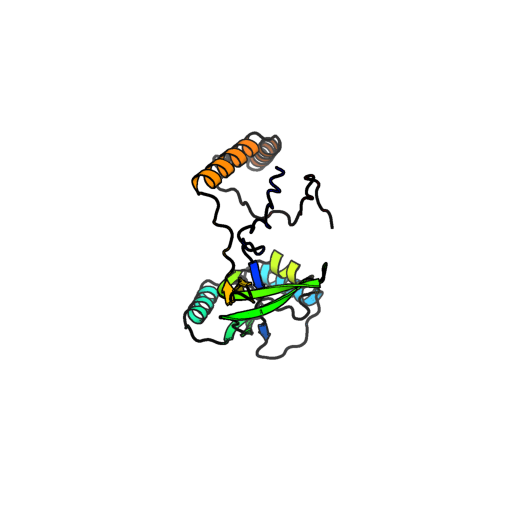A CA 1
ATOM 634 C C . ASP A 1 80 ? -14.815 -4.102 -3.011 1.00 87.88 80 ASP A C 1
ATOM 636 O O . ASP A 1 80 ? -15.354 -5.203 -2.869 1.00 87.88 80 ASP A O 1
ATOM 640 N N . ILE A 1 81 ? -15.044 -3.113 -2.143 1.00 86.00 81 ILE A N 1
ATOM 641 C CA . ILE A 1 81 ? -15.889 -3.264 -0.948 1.00 86.00 81 ILE A CA 1
ATOM 642 C C . ILE A 1 81 ? -17.357 -3.578 -1.274 1.00 86.00 81 ILE A C 1
ATOM 644 O O . ILE A 1 81 ? -18.111 -3.948 -0.381 1.00 86.00 81 ILE A O 1
ATOM 648 N N . THR A 1 82 ? -17.784 -3.417 -2.529 1.00 84.75 82 THR A N 1
ATOM 649 C CA . THR A 1 82 ? -19.132 -3.783 -2.991 1.00 84.75 82 THR A CA 1
ATOM 650 C C . THR A 1 82 ? -19.192 -5.210 -3.541 1.00 84.75 82 THR A C 1
ATOM 652 O O . THR A 1 82 ? -20.270 -5.694 -3.873 1.00 84.75 82 THR A O 1
ATOM 655 N N . GLY A 1 83 ? -18.047 -5.894 -3.629 1.00 86.62 83 GLY A N 1
ATOM 656 C CA . GLY A 1 83 ? -17.906 -7.227 -4.207 1.00 86.62 83 GLY A CA 1
ATOM 657 C C . GLY A 1 83 ? -17.676 -7.235 -5.719 1.00 86.62 83 GLY A C 1
ATOM 658 O O . GLY A 1 83 ? -17.513 -8.317 -6.287 1.00 86.62 83 GLY A O 1
ATOM 659 N N . ALA A 1 84 ? -17.632 -6.067 -6.367 1.00 88.19 84 ALA A N 1
ATOM 660 C CA . ALA A 1 84 ? -17.401 -5.954 -7.802 1.00 88.19 84 ALA A CA 1
ATOM 661 C C . ALA A 1 84 ? -15.954 -6.319 -8.146 1.00 88.19 84 ALA A C 1
ATOM 663 O O . ALA A 1 84 ? -15.025 -5.959 -7.419 1.00 88.19 84 ALA A O 1
ATOM 664 N N . VAL A 1 85 ? -15.760 -7.022 -9.263 1.00 90.75 85 VAL A N 1
ATOM 665 C CA . VAL A 1 85 ? -14.430 -7.464 -9.695 1.00 90.75 85 VAL A CA 1
ATOM 666 C C . VAL A 1 85 ? -13.641 -6.282 -10.251 1.00 90.75 85 VAL A C 1
ATOM 668 O O . VAL A 1 85 ? -14.102 -5.545 -11.129 1.00 90.75 85 VAL A O 1
ATOM 671 N N . VAL A 1 86 ? -12.428 -6.123 -9.738 1.00 88.94 86 VAL A N 1
ATOM 672 C CA . VAL A 1 86 ? -11.457 -5.117 -10.150 1.00 88.94 86 VAL A CA 1
ATOM 673 C C . VAL A 1 86 ? -10.263 -5.837 -10.760 1.00 88.94 86 VAL A C 1
ATOM 675 O O . VAL A 1 86 ? -9.683 -6.721 -10.139 1.00 88.94 86 VAL A O 1
ATOM 678 N N . GLU A 1 87 ? -9.906 -5.447 -11.975 1.00 90.94 87 GLU A N 1
ATOM 679 C CA . GLU A 1 87 ? -8.680 -5.854 -12.656 1.00 90.94 87 GLU A CA 1
ATOM 680 C C . GLU A 1 87 ? -7.604 -4.795 -12.400 1.00 90.94 87 GLU A C 1
ATOM 682 O O . GLU A 1 87 ? -7.887 -3.602 -12.508 1.00 90.94 87 GLU A O 1
ATOM 687 N N . CYS A 1 88 ? -6.393 -5.223 -12.064 1.00 88.88 88 CYS A N 1
ATOM 688 C CA . CYS A 1 88 ? -5.236 -4.375 -11.807 1.00 88.88 88 CYS A CA 1
ATOM 689 C C . CYS A 1 88 ? -4.079 -4.788 -12.721 1.00 88.88 88 CYS A C 1
ATOM 691 O O . CYS A 1 88 ? -3.732 -5.969 -12.771 1.00 88.88 88 CYS A O 1
ATOM 693 N N . ASP A 1 89 ? -3.503 -3.824 -13.434 1.00 89.81 89 ASP A N 1
ATOM 694 C CA . ASP A 1 89 ? -2.432 -4.053 -14.405 1.00 89.81 89 ASP A CA 1
ATOM 695 C C . ASP A 1 89 ? -1.085 -4.261 -13.704 1.00 89.81 89 ASP A C 1
ATOM 697 O O . ASP A 1 89 ? -0.705 -3.512 -12.811 1.00 89.81 89 ASP A O 1
ATOM 701 N N . VAL A 1 90 ? -0.325 -5.267 -14.122 1.00 90.00 90 VAL A N 1
ATOM 702 C CA . VAL A 1 90 ? 1.009 -5.539 -13.584 1.00 90.00 90 VAL A CA 1
ATOM 703 C C . VAL A 1 90 ? 2.059 -4.873 -14.474 1.00 90.00 90 VAL A C 1
ATOM 705 O O . VAL A 1 90 ? 2.122 -5.061 -15.693 1.00 90.00 90 VAL A O 1
ATOM 708 N N . GLU A 1 91 ? 2.903 -4.050 -13.860 1.00 89.12 91 GLU A N 1
ATOM 709 C CA . GLU A 1 91 ? 3.896 -3.213 -14.547 1.00 89.12 91 GLU A CA 1
ATOM 710 C C . GLU A 1 91 ? 5.337 -3.610 -14.213 1.00 89.12 91 GLU A C 1
ATOM 712 O O . GLU A 1 91 ? 6.278 -2.844 -14.408 1.00 89.12 91 GLU A O 1
ATOM 717 N N . MET A 1 92 ? 5.518 -4.836 -13.728 1.00 90.06 92 MET A N 1
ATOM 718 C CA . MET A 1 92 ? 6.809 -5.401 -13.343 1.00 90.06 92 MET A CA 1
ATOM 719 C C . MET A 1 92 ? 7.836 -5.299 -14.477 1.00 90.06 92 MET A C 1
ATOM 721 O O . MET A 1 92 ? 7.569 -5.655 -15.623 1.00 90.06 92 MET A O 1
ATOM 725 N N . GLY A 1 93 ? 9.023 -4.789 -14.152 1.00 89.19 93 GLY A N 1
ATOM 726 C CA . GLY A 1 93 ? 10.133 -4.596 -15.085 1.00 89.19 93 GLY A CA 1
ATOM 727 C C . GLY A 1 93 ? 9.975 -3.422 -16.056 1.00 89.19 93 GLY A C 1
ATOM 728 O O . GLY A 1 93 ? 10.941 -3.093 -16.744 1.00 89.19 93 GLY A O 1
ATOM 729 N N . LYS A 1 94 ? 8.813 -2.759 -16.111 1.00 89.62 94 LYS A N 1
ATOM 730 C CA . LYS A 1 94 ? 8.613 -1.589 -16.974 1.00 89.62 94 LYS A CA 1
ATOM 731 C C . LYS A 1 94 ? 9.294 -0.373 -16.355 1.00 89.62 94 LYS A C 1
ATOM 733 O O . LYS A 1 94 ? 9.077 -0.067 -15.184 1.00 89.62 94 LYS A O 1
ATOM 738 N N . VAL A 1 95 ? 10.099 0.318 -17.160 1.00 91.38 95 VAL A N 1
ATOM 739 C CA . VAL A 1 95 ? 10.677 1.612 -16.790 1.00 91.38 95 VAL A CA 1
ATOM 740 C C . VAL A 1 95 ? 9.665 2.701 -17.122 1.00 91.38 95 VAL A C 1
ATOM 742 O O . VAL A 1 95 ? 9.230 2.816 -18.269 1.00 91.38 95 VAL A O 1
ATOM 745 N N . GLN A 1 96 ? 9.299 3.501 -16.130 1.00 89.12 96 GLN A N 1
ATOM 746 C CA . GLN A 1 96 ? 8.432 4.661 -16.288 1.00 89.12 96 GLN A CA 1
ATOM 747 C C . GLN A 1 96 ? 9.221 5.939 -16.071 1.00 89.12 96 GLN A C 1
ATOM 749 O O . GLN A 1 96 ? 10.118 5.978 -15.234 1.00 89.12 96 GLN A O 1
ATOM 754 N N . LYS A 1 97 ? 8.866 6.981 -16.819 1.00 88.81 97 LYS A N 1
ATOM 755 C CA . LYS A 1 97 ? 9.388 8.332 -16.626 1.00 88.81 97 LYS A CA 1
ATOM 756 C C . LYS A 1 97 ? 8.323 9.168 -15.939 1.00 88.81 97 LYS A C 1
ATOM 758 O O . LYS A 1 97 ? 7.181 9.202 -16.397 1.00 88.81 97 LYS A O 1
ATOM 763 N N . VAL A 1 98 ? 8.705 9.823 -14.856 1.00 82.75 98 VAL A N 1
ATOM 764 C CA . VAL A 1 98 ? 7.872 10.763 -14.115 1.00 82.75 98 VAL A CA 1
ATOM 765 C C . VAL A 1 98 ? 8.512 12.124 -14.217 1.00 82.75 98 VAL A C 1
ATOM 767 O O . VAL A 1 98 ? 9.729 12.261 -14.147 1.00 82.75 98 VAL A O 1
ATOM 770 N N . ARG A 1 99 ? 7.660 13.121 -14.381 1.00 81.38 99 ARG A N 1
ATOM 771 C CA . ARG A 1 99 ? 8.028 14.521 -14.332 1.00 81.38 99 ARG A CA 1
ATOM 772 C C . ARG A 1 99 ? 7.399 15.104 -13.079 1.00 81.38 99 ARG A C 1
ATOM 774 O O . ARG A 1 99 ? 6.181 14.996 -12.899 1.00 81.38 99 ARG A O 1
ATOM 781 N N . GLU A 1 100 ? 8.225 15.630 -12.187 1.00 76.19 100 GLU A N 1
ATOM 782 C CA . GLU A 1 100 ? 7.751 16.327 -10.999 1.00 76.19 100 GLU A CA 1
ATOM 783 C C . GLU A 1 100 ? 7.089 17.642 -11.396 1.00 76.19 100 GLU A C 1
ATOM 785 O O . GLU A 1 100 ? 7.545 18.367 -12.276 1.00 76.19 100 GLU A O 1
ATOM 790 N N . TRP A 1 101 ? 5.952 17.925 -10.766 1.00 71.69 101 TRP A N 1
ATOM 791 C CA . TRP A 1 101 ? 5.132 19.082 -11.120 1.00 71.69 101 TRP A CA 1
ATOM 792 C C . TRP A 1 101 ? 5.715 20.393 -10.588 1.00 71.69 101 TRP A C 1
ATOM 794 O O . TRP A 1 101 ? 5.381 21.454 -11.109 1.00 71.69 101 TRP A O 1
ATOM 804 N N . GLU A 1 102 ? 6.526 20.327 -9.531 1.00 75.12 102 GLU A N 1
ATOM 805 C CA . GLU A 1 102 ? 7.014 21.508 -8.815 1.00 75.12 102 GLU A CA 1
ATOM 806 C C . GLU A 1 102 ? 8.234 22.143 -9.490 1.00 75.12 102 GLU A C 1
ATOM 808 O O . GLU A 1 102 ? 8.343 23.368 -9.507 1.00 75.12 102 GLU A O 1
ATOM 813 N N . ASP A 1 103 ? 9.121 21.336 -10.073 1.00 78.69 103 ASP A N 1
ATOM 814 C CA . ASP A 1 103 ? 10.409 21.788 -10.610 1.00 78.69 103 ASP A CA 1
ATOM 815 C C . ASP A 1 103 ? 10.714 21.281 -12.033 1.00 78.69 103 ASP A C 1
ATOM 817 O O . ASP A 1 103 ? 11.792 21.548 -12.561 1.00 78.69 103 ASP A O 1
ATOM 821 N N . ASP A 1 104 ? 9.766 20.584 -12.668 1.00 78.56 104 ASP A N 1
ATOM 822 C CA . ASP A 1 104 ? 9.916 19.943 -13.983 1.00 78.56 104 ASP A CA 1
ATOM 823 C C . ASP A 1 104 ? 11.044 18.891 -14.039 1.00 78.56 104 ASP A C 1
ATOM 825 O O . ASP A 1 104 ? 11.461 18.480 -15.125 1.00 78.56 104 ASP A O 1
ATOM 829 N N . THR A 1 105 ? 11.530 18.417 -12.883 1.00 81.56 105 THR A N 1
ATOM 830 C CA . THR A 1 105 ? 12.558 17.376 -12.821 1.00 81.56 105 THR A CA 1
ATOM 831 C C . THR A 1 105 ? 12.001 16.068 -13.366 1.00 81.56 105 THR A C 1
ATOM 833 O O . THR A 1 105 ? 10.995 15.536 -12.889 1.00 81.56 105 THR A O 1
ATOM 836 N N . GLU A 1 106 ? 12.689 15.506 -14.359 1.00 83.75 106 GLU A N 1
ATOM 837 C CA . GLU A 1 106 ? 12.401 14.167 -14.858 1.00 83.75 106 GLU A CA 1
ATOM 838 C C . GLU A 1 106 ? 13.242 13.126 -14.124 1.00 83.75 106 GLU A C 1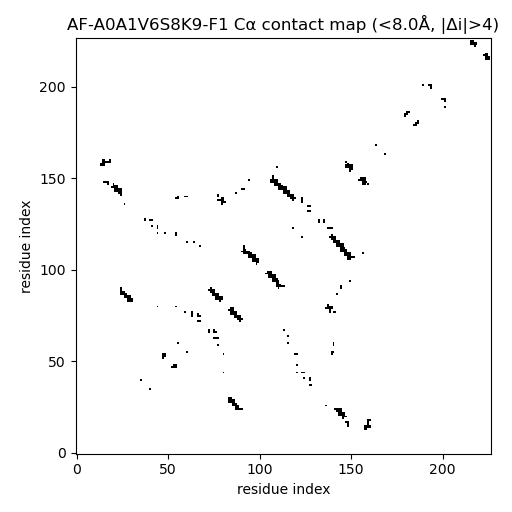
ATOM 840 O O . GLU A 1 106 ? 14.469 13.214 -14.064 1.00 83.75 106 GLU A O 1
ATOM 845 N N . TRP A 1 107 ? 12.582 12.091 -13.622 1.00 85.12 107 TRP A N 1
ATOM 846 C CA . TRP A 1 107 ? 13.232 10.896 -13.104 1.00 85.12 107 TRP A CA 1
ATOM 847 C C . TRP A 1 107 ? 12.559 9.648 -13.659 1.00 85.12 107 TRP A C 1
ATOM 849 O O . TRP A 1 107 ? 11.434 9.677 -14.164 1.00 85.12 107 TRP A O 1
ATOM 859 N N . ALA A 1 108 ? 13.276 8.531 -13.609 1.00 90.94 108 ALA A N 1
ATOM 860 C CA . ALA A 1 108 ? 12.764 7.251 -14.062 1.00 90.94 108 ALA A CA 1
ATOM 861 C C . ALA A 1 108 ? 12.718 6.252 -12.912 1.00 90.94 108 ALA A C 1
ATOM 863 O O . ALA A 1 108 ? 13.515 6.314 -11.975 1.00 90.94 108 ALA A O 1
ATOM 864 N N . TYR A 1 109 ? 11.796 5.302 -12.999 1.00 91.75 109 TYR A N 1
ATOM 865 C CA . TYR A 1 109 ? 11.707 4.207 -12.048 1.00 91.75 109 TYR A CA 1
ATOM 866 C C . TYR A 1 109 ? 11.315 2.902 -12.711 1.00 91.75 109 TYR A C 1
ATOM 868 O O . TYR A 1 109 ? 10.726 2.887 -13.788 1.00 91.75 109 TYR A O 1
ATOM 876 N N . VAL A 1 110 ? 11.608 1.798 -12.034 1.00 92.75 110 VAL A N 1
ATOM 877 C CA . VAL A 1 110 ? 11.201 0.454 -12.433 1.00 92.75 110 VAL A CA 1
ATOM 878 C C . VAL A 1 110 ? 10.461 -0.247 -11.298 1.00 92.75 110 VAL A C 1
ATOM 880 O O . VAL A 1 110 ? 10.874 -0.200 -10.138 1.00 92.75 110 VAL A O 1
ATOM 883 N N . CYS A 1 111 ? 9.363 -0.922 -11.632 1.00 90.94 111 CYS A N 1
ATOM 884 C CA . CYS A 1 111 ? 8.618 -1.768 -10.701 1.00 90.94 111 CYS A CA 1
ATOM 885 C C . CYS A 1 111 ? 9.313 -3.131 -10.563 1.00 90.94 111 CYS A C 1
ATOM 887 O O . CYS A 1 111 ? 9.511 -3.816 -11.569 1.00 90.94 111 CYS A O 1
ATOM 889 N N . LYS A 1 112 ? 9.687 -3.552 -9.348 1.00 87.75 112 LYS A N 1
ATOM 890 C CA . LYS A 1 112 ? 10.411 -4.830 -9.137 1.00 87.75 112 LYS A CA 1
ATOM 891 C C . LYS A 1 112 ? 9.705 -5.814 -8.223 1.00 87.75 112 LYS A C 1
ATOM 893 O O . LYS A 1 112 ? 10.056 -6.989 -8.253 1.00 87.75 112 LYS A O 1
ATOM 898 N N . GLU A 1 113 ? 8.743 -5.355 -7.432 1.00 89.00 113 GLU A N 1
ATOM 899 C CA . GLU A 1 113 ? 8.003 -6.201 -6.498 1.00 89.00 113 GLU A CA 1
ATOM 900 C C . GLU A 1 113 ? 6.530 -5.791 -6.490 1.00 89.00 113 GLU A C 1
ATOM 902 O O . GLU A 1 113 ? 6.209 -4.605 -6.603 1.00 89.00 113 GLU A O 1
ATOM 907 N N . LEU A 1 114 ? 5.646 -6.772 -6.319 1.00 89.56 114 LEU A N 1
ATOM 908 C CA . LEU A 1 114 ? 4.239 -6.543 -6.017 1.00 89.56 114 LEU A CA 1
ATOM 909 C C . LEU A 1 114 ? 4.023 -6.709 -4.521 1.00 89.56 114 LEU A C 1
ATOM 911 O O . LEU A 1 114 ? 4.426 -7.714 -3.935 1.00 89.56 114 LEU A O 1
ATOM 915 N N . VAL A 1 115 ? 3.348 -5.741 -3.916 1.00 88.38 115 VAL A N 1
ATOM 916 C CA . VAL A 1 115 ? 2.986 -5.782 -2.501 1.00 88.38 115 VAL A CA 1
ATOM 917 C C . VAL A 1 115 ? 1.484 -5.614 -2.334 1.00 88.38 115 VAL A C 1
ATOM 919 O O . VAL A 1 115 ? 0.816 -4.941 -3.122 1.00 88.38 115 VAL A O 1
ATOM 922 N N . LEU A 1 116 ? 0.951 -6.239 -1.287 1.00 89.56 116 LEU A N 1
ATOM 923 C CA . LEU A 1 116 ? -0.428 -6.029 -0.871 1.00 89.56 116 LEU A CA 1
ATOM 924 C C . LEU A 1 116 ? -0.492 -4.793 0.021 1.00 89.56 116 LEU A C 1
ATOM 926 O O . LEU A 1 116 ? 0.188 -4.726 1.043 1.00 89.56 116 LEU A O 1
ATOM 930 N N . ASN A 1 117 ? -1.347 -3.849 -0.349 1.00 86.00 117 ASN A N 1
ATOM 931 C CA . ASN A 1 117 ? -1.659 -2.680 0.452 1.00 86.00 117 ASN A CA 1
ATOM 932 C C . ASN A 1 117 ? -3.072 -2.814 1.023 1.00 86.00 117 ASN A C 1
ATOM 934 O O . ASN A 1 117 ? -4.046 -2.970 0.281 1.00 86.00 117 ASN A O 1
ATOM 938 N N . TYR A 1 118 ? -3.168 -2.774 2.350 1.00 86.75 118 TYR A N 1
ATOM 939 C CA . TYR A 1 118 ? -4.434 -2.849 3.064 1.00 86.75 118 TYR A CA 1
ATOM 940 C C . TYR A 1 118 ? -4.959 -1.448 3.376 1.00 86.75 118 TYR A C 1
ATOM 942 O O . TYR A 1 118 ? -4.335 -0.672 4.097 1.00 86.75 118 TYR A O 1
ATOM 950 N N . GLU A 1 119 ? -6.160 -1.170 2.888 1.00 83.75 119 GLU A N 1
ATOM 951 C CA . GLU A 1 119 ? -6.871 0.079 3.102 1.00 83.75 119 GLU A CA 1
ATOM 952 C C . GLU A 1 119 ? -7.909 -0.109 4.212 1.00 83.75 119 GLU A C 1
ATOM 954 O O . GLU A 1 119 ? -8.959 -0.738 4.036 1.00 83.75 119 GLU A O 1
ATOM 959 N N . CYS A 1 120 ? -7.617 0.443 5.391 1.00 84.06 120 CYS A N 1
ATOM 960 C CA . CYS A 1 120 ? -8.570 0.459 6.497 1.00 84.06 120 CYS A CA 1
ATOM 961 C C . CYS A 1 120 ? -9.731 1.431 6.223 1.00 84.06 120 CYS A C 1
ATOM 963 O O . CYS A 1 120 ? -9.652 2.268 5.329 1.00 84.06 120 CYS A O 1
ATOM 965 N N . ARG A 1 121 ? -10.800 1.391 7.036 1.00 85.62 121 ARG A N 1
ATOM 966 C CA . ARG A 1 121 ? -11.944 2.320 6.906 1.00 85.62 121 ARG A CA 1
ATOM 967 C C . ARG A 1 121 ? -11.508 3.783 6.776 1.00 85.62 121 ARG A C 1
ATOM 969 O O . ARG A 1 121 ? -12.051 4.500 5.942 1.00 85.62 121 ARG A O 1
ATOM 976 N N . ALA A 1 122 ? -10.585 4.227 7.629 1.00 84.50 122 ALA A N 1
ATOM 977 C CA . ALA A 1 122 ? -10.127 5.613 7.631 1.00 84.50 122 ALA A CA 1
ATOM 978 C C . ALA A 1 122 ? -9.410 5.952 6.316 1.00 84.50 122 ALA A C 1
ATOM 980 O O . ALA A 1 122 ? -9.762 6.934 5.671 1.00 84.50 122 ALA A O 1
ATOM 981 N N . SER A 1 123 ? -8.499 5.087 5.867 1.00 82.69 123 SER A N 1
ATOM 982 C CA . SER A 1 123 ? -7.778 5.254 4.603 1.00 82.69 123 SER A CA 1
ATOM 983 C C . SER A 1 123 ? -8.711 5.210 3.387 1.00 82.69 123 SER A C 1
ATOM 985 O O . SER A 1 123 ? -8.667 6.103 2.547 1.00 82.69 123 SER A O 1
ATOM 987 N N . LEU A 1 124 ? -9.660 4.264 3.350 1.00 83.06 124 LEU A N 1
ATOM 988 C CA . LEU A 1 124 ? -10.697 4.187 2.316 1.00 83.06 124 LEU A CA 1
ATOM 989 C C . LEU A 1 124 ? -11.521 5.476 2.223 1.00 83.06 124 LEU A C 1
ATOM 991 O O . LEU A 1 124 ? -11.891 5.871 1.121 1.00 83.06 124 LEU A O 1
ATOM 995 N N . ARG A 1 125 ? -11.819 6.124 3.359 1.00 83.25 125 ARG A N 1
ATOM 996 C CA . ARG A 1 125 ? -12.525 7.414 3.385 1.00 83.25 125 ARG A CA 1
ATOM 997 C C . ARG A 1 125 ? -11.646 8.555 2.898 1.00 83.25 125 ARG A C 1
ATOM 999 O O . ARG A 1 125 ? -12.116 9.344 2.090 1.00 83.25 125 ARG A O 1
ATOM 1006 N N . ASN A 1 126 ? -10.403 8.629 3.360 1.00 79.12 126 ASN A N 1
ATOM 1007 C CA . ASN A 1 126 ? -9.481 9.698 2.978 1.00 79.12 126 ASN A CA 1
ATOM 1008 C C . ASN A 1 126 ? -9.169 9.656 1.475 1.00 79.12 126 ASN A C 1
ATOM 1010 O O . ASN A 1 126 ? -9.177 10.687 0.813 1.00 79.12 126 ASN A O 1
ATOM 1014 N N . ASN A 1 127 ? -9.011 8.458 0.910 1.00 75.38 127 ASN A N 1
ATOM 1015 C CA . ASN A 1 127 ? -8.757 8.262 -0.518 1.00 75.38 127 ASN A CA 1
ATOM 1016 C C . ASN A 1 127 ? -9.968 8.596 -1.413 1.00 75.38 127 ASN A C 1
ATOM 1018 O O . ASN A 1 127 ? -9.807 8.724 -2.622 1.00 75.38 127 ASN A O 1
ATOM 1022 N N . ILE A 1 128 ? -11.183 8.743 -0.866 1.00 73.69 128 ILE A N 1
ATOM 1023 C CA . ILE A 1 128 ? -12.321 9.292 -1.631 1.00 73.69 128 ILE A CA 1
ATOM 1024 C C . ILE A 1 128 ? -12.090 10.772 -1.941 1.00 73.69 128 ILE A C 1
ATOM 1026 O O . ILE A 1 128 ? -12.472 11.239 -3.010 1.00 73.69 128 ILE A O 1
ATOM 1030 N N . ASP A 1 129 ? -11.482 11.499 -1.005 1.00 64.00 129 ASP A N 1
ATOM 1031 C CA . ASP A 1 129 ? -11.337 12.952 -1.076 1.00 64.00 129 ASP A CA 1
ATOM 1032 C C . ASP A 1 129 ? -10.113 13.386 -1.905 1.00 64.00 129 ASP A C 1
ATOM 1034 O O . ASP A 1 129 ? -9.974 14.564 -2.240 1.00 64.00 129 ASP A O 1
ATOM 1038 N N . ASP A 1 130 ? -9.246 12.444 -2.297 1.00 63.72 130 ASP A N 1
ATOM 1039 C CA . ASP A 1 130 ? -8.110 12.733 -3.169 1.00 63.72 130 ASP A CA 1
ATOM 1040 C C . ASP A 1 130 ? -8.562 12.880 -4.634 1.00 63.72 130 ASP A C 1
ATOM 1042 O O . ASP A 1 130 ? -8.869 11.919 -5.343 1.00 63.72 130 ASP A O 1
ATOM 1046 N N . HIS A 1 131 ? -8.550 14.122 -5.113 1.00 49.19 131 HIS A N 1
ATOM 1047 C CA . HIS A 1 131 ? -8.850 14.531 -6.486 1.00 49.19 131 HIS A CA 1
ATOM 1048 C C . HIS A 1 131 ? -7.922 13.908 -7.547 1.00 49.19 131 HIS A C 1
ATOM 1050 O O . HIS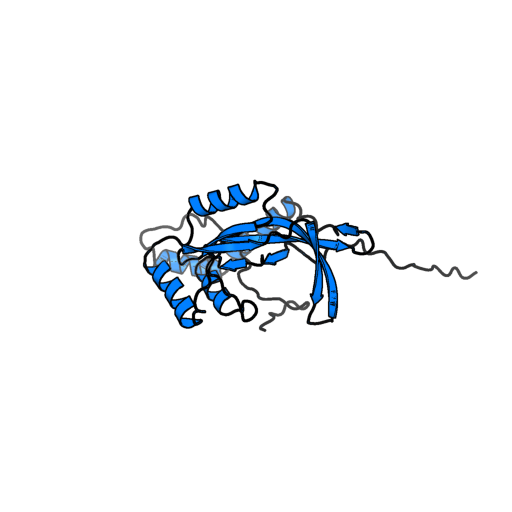 A 1 131 ? -8.262 13.919 -8.736 1.00 49.19 131 HIS A O 1
ATOM 1056 N N . ARG A 1 132 ? -6.774 13.339 -7.151 1.00 49.88 132 ARG A N 1
ATOM 1057 C CA . ARG A 1 132 ? -5.895 12.545 -8.028 1.00 49.88 132 ARG A CA 1
ATOM 1058 C C . ARG A 1 132 ? -6.500 11.175 -8.342 1.00 49.88 132 ARG A C 1
ATOM 1060 O O . ARG A 1 132 ? -6.226 10.604 -9.395 1.00 49.88 132 ARG A O 1
ATOM 1067 N N . LEU A 1 133 ? -7.413 10.685 -7.504 1.00 51.72 133 LEU A N 1
ATOM 1068 C CA . LEU A 1 133 ? -8.135 9.427 -7.678 1.00 51.72 133 LEU A CA 1
ATOM 1069 C C . LEU A 1 133 ? -9.483 9.645 -8.384 1.00 51.72 133 LEU A C 1
ATOM 1071 O O . LEU A 1 133 ? -10.521 9.144 -7.951 1.00 51.72 133 LEU A O 1
ATOM 1075 N N . LYS A 1 134 ? -9.475 10.309 -9.556 1.00 51.38 134 LYS A N 1
ATOM 1076 C CA . LYS A 1 134 ? -10.659 10.475 -10.446 1.00 51.38 134 LYS A CA 1
ATOM 1077 C C . LYS A 1 134 ? -11.359 9.151 -10.815 1.00 51.38 134 LYS A C 1
ATOM 1079 O O . LYS A 1 134 ? -12.466 9.152 -11.360 1.00 51.38 134 LYS A O 1
ATOM 1084 N N . HIS A 1 135 ? -10.720 8.026 -10.505 1.00 56.03 135 HIS A N 1
ATOM 1085 C CA . HIS A 1 135 ? -11.223 6.667 -10.632 1.00 56.03 135 HIS A CA 1
ATOM 1086 C C . HIS A 1 135 ? -11.173 5.933 -9.285 1.00 56.03 135 HIS A C 1
ATOM 1088 O O . HIS A 1 135 ? -10.563 4.869 -9.187 1.00 56.03 135 HIS A O 1
ATOM 1094 N N . TRP A 1 136 ? -11.804 6.497 -8.250 1.00 59.00 136 TRP A N 1
ATOM 1095 C CA . TRP A 1 136 ? -11.939 5.841 -6.950 1.00 59.00 136 TRP A CA 1
ATOM 1096 C C . TRP A 1 136 ? -12.448 4.402 -7.109 1.00 59.00 136 TRP A C 1
ATOM 1098 O O . TR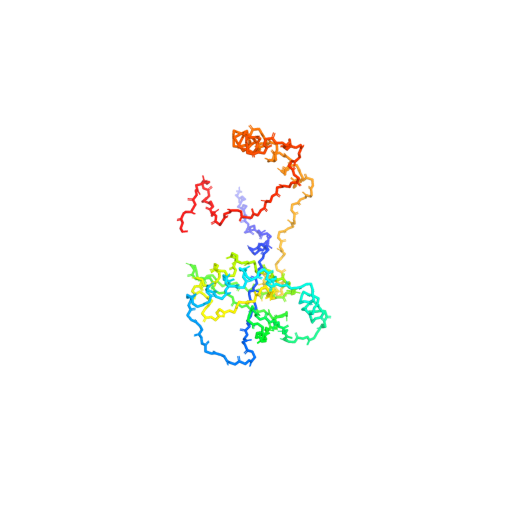P A 1 136 ? -13.516 4.149 -7.680 1.00 59.00 136 TRP A O 1
ATOM 1108 N N . LYS A 1 137 ? -11.658 3.453 -6.600 1.00 70.81 137 LYS A N 1
ATOM 1109 C CA . LYS A 1 137 ? -12.058 2.058 -6.410 1.00 70.81 137 LYS A CA 1
ATOM 1110 C C . LYS A 1 137 ? -11.869 1.742 -4.947 1.00 70.81 137 LYS A C 1
ATOM 1112 O O . LYS A 1 137 ? -10.726 1.721 -4.494 1.00 70.81 137 LYS A O 1
ATOM 1117 N N . PRO A 1 138 ? -12.944 1.470 -4.211 1.00 73.56 138 PRO A N 1
ATOM 1118 C CA . PRO A 1 138 ? -12.811 1.089 -2.823 1.00 73.56 138 PRO A CA 1
ATOM 1119 C C . PRO A 1 138 ? -12.299 -0.344 -2.718 1.00 73.56 138 PRO A C 1
ATOM 1121 O O . PRO A 1 138 ? -13.062 -1.253 -2.431 1.00 73.56 138 PRO A O 1
ATOM 1124 N N . CYS A 1 139 ? -11.028 -0.595 -2.991 1.00 85.38 139 CYS A N 1
ATOM 1125 C CA . CYS A 1 139 ? -10.434 -1.897 -2.722 1.00 85.38 139 CYS A CA 1
ATOM 1126 C C . CYS A 1 139 ? -9.884 -1.857 -1.302 1.00 85.38 139 CYS A C 1
ATOM 1128 O O . CYS A 1 139 ? -8.977 -1.083 -1.021 1.00 85.38 139 CYS A O 1
ATOM 1130 N N . SER A 1 140 ? -10.432 -2.678 -0.409 1.00 86.06 140 SER A N 1
ATOM 1131 C CA . SER A 1 140 ? -9.883 -2.844 0.941 1.00 86.06 140 SER A CA 1
ATOM 1132 C C . SER A 1 140 ? -8.508 -3.504 0.920 1.00 86.06 140 SER A C 1
ATOM 1134 O O . SER A 1 140 ? -7.707 -3.289 1.821 1.00 86.06 1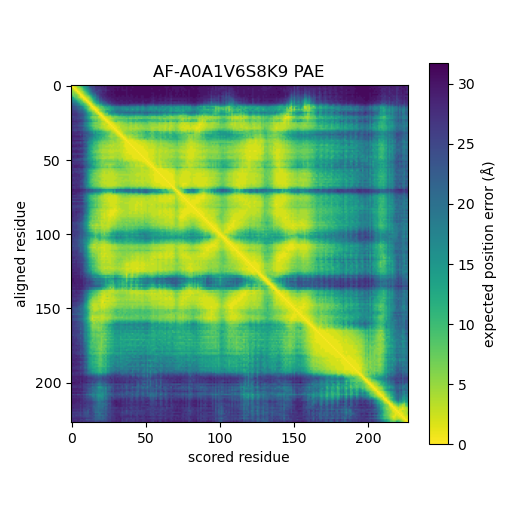40 SER A O 1
ATOM 1136 N N . ILE A 1 141 ? -8.222 -4.289 -0.120 1.00 87.75 141 ILE A N 1
ATOM 1137 C CA . ILE A 1 141 ? -6.886 -4.777 -0.437 1.00 87.75 141 ILE A CA 1
ATOM 1138 C C . ILE A 1 141 ? -6.591 -4.410 -1.885 1.00 87.75 141 ILE A C 1
ATOM 1140 O O . ILE A 1 141 ? -7.305 -4.814 -2.805 1.00 87.75 141 ILE A O 1
ATOM 1144 N N . SER A 1 142 ? -5.532 -3.634 -2.069 1.00 84.94 142 SER A N 1
ATOM 1145 C CA . SER A 1 142 ? -5.018 -3.203 -3.363 1.00 84.94 142 SER A CA 1
ATOM 1146 C C . SER A 1 142 ? -3.616 -3.756 -3.587 1.00 84.94 142 SER A C 1
ATOM 1148 O O . SER A 1 142 ? -2.970 -4.260 -2.666 1.00 84.94 142 SER A O 1
ATOM 1150 N N . ILE A 1 143 ? -3.159 -3.683 -4.831 1.00 87.94 143 ILE A N 1
ATOM 1151 C CA . ILE A 1 143 ? -1.792 -4.038 -5.197 1.00 87.94 143 ILE A CA 1
ATOM 1152 C C . ILE A 1 143 ? -1.033 -2.754 -5.438 1.00 87.94 143 ILE A C 1
ATOM 1154 O O . ILE A 1 143 ? -1.521 -1.850 -6.119 1.00 87.94 143 ILE A O 1
ATOM 1158 N N . GLN A 1 144 ? 0.171 -2.691 -4.899 1.00 88.00 144 GLN A N 1
ATOM 1159 C CA . GLN A 1 144 ? 1.121 -1.637 -5.195 1.00 88.00 144 GLN A CA 1
ATOM 1160 C C . GLN A 1 144 ? 2.379 -2.247 -5.791 1.00 88.00 144 GLN A C 1
ATOM 1162 O O . GLN A 1 144 ? 2.747 -3.384 -5.488 1.00 88.00 144 GLN A O 1
ATOM 1167 N N . HIS A 1 145 ? 3.044 -1.460 -6.624 1.00 89.00 145 HIS A N 1
ATOM 1168 C CA . HIS A 1 145 ? 4.362 -1.797 -7.123 1.00 89.00 145 HIS A CA 1
ATOM 1169 C C . HIS A 1 145 ? 5.397 -1.132 -6.236 1.00 89.00 145 HIS A C 1
ATOM 1171 O O . HIS A 1 145 ? 5.366 0.087 -6.057 1.00 89.00 145 HIS A O 1
ATOM 1177 N N . ARG A 1 146 ? 6.341 -1.909 -5.712 1.00 88.62 146 ARG A N 1
ATOM 1178 C CA . ARG A 1 146 ? 7.545 -1.322 -5.137 1.00 88.62 146 ARG A CA 1
ATOM 1179 C C . ARG A 1 146 ? 8.418 -0.815 -6.273 1.00 88.62 146 ARG A C 1
ATOM 1181 O O . ARG A 1 146 ? 8.783 -1.586 -7.173 1.00 88.62 146 ARG A O 1
ATOM 1188 N N . ILE A 1 147 ? 8.718 0.477 -6.226 1.00 89.12 147 ILE A N 1
ATOM 1189 C CA . ILE A 1 147 ? 9.472 1.155 -7.275 1.00 89.12 147 ILE A CA 1
ATOM 1190 C C . ILE A 1 147 ? 10.904 1.413 -6.835 1.00 89.12 147 ILE A C 1
ATOM 1192 O O . ILE A 1 147 ? 11.202 1.609 -5.656 1.00 89.12 147 ILE A O 1
ATOM 1196 N N . TYR A 1 148 ? 11.786 1.403 -7.821 1.00 89.75 148 TYR A N 1
ATOM 1197 C CA . TYR A 1 148 ? 13.208 1.635 -7.656 1.00 89.75 148 TYR A CA 1
ATOM 1198 C C . TYR A 1 148 ? 13.629 2.676 -8.670 1.00 89.75 148 TYR A C 1
ATOM 1200 O O . TYR A 1 148 ? 13.252 2.574 -9.838 1.00 89.75 148 TYR A O 1
ATOM 1208 N N . GLU A 1 149 ? 14.389 3.666 -8.224 1.00 90.69 149 GLU A N 1
ATOM 1209 C CA . GLU A 1 149 ? 14.879 4.713 -9.107 1.00 90.69 149 GLU A CA 1
ATOM 1210 C C . GLU A 1 149 ? 15.809 4.103 -10.156 1.00 90.69 149 GLU A C 1
ATOM 1212 O O . GLU A 1 149 ? 16.601 3.197 -9.874 1.00 90.69 149 GLU A O 1
ATOM 1217 N N . TRP A 1 150 ? 15.648 4.560 -11.388 1.00 91.44 150 TRP A N 1
ATOM 1218 C CA . TRP A 1 150 ? 16.304 4.013 -12.558 1.00 91.44 150 TRP A CA 1
ATOM 1219 C C . TRP A 1 150 ? 17.228 5.059 -13.165 1.00 91.44 150 TRP A C 1
ATOM 1221 O O . TRP A 1 150 ? 16.777 6.102 -13.644 1.00 91.44 150 TRP A O 1
ATOM 1231 N N . ASP A 1 151 ? 18.518 4.743 -13.201 1.00 89.50 151 ASP A N 1
ATOM 1232 C CA . ASP A 1 151 ? 19.489 5.500 -13.973 1.00 89.50 151 ASP A CA 1
ATOM 1233 C C . ASP A 1 151 ? 19.296 5.160 -15.456 1.00 89.50 151 ASP A C 1
ATOM 1235 O O . ASP A 1 151 ? 19.565 4.045 -15.915 1.00 89.50 151 ASP A O 1
ATOM 1239 N N . SER A 1 152 ? 18.788 6.131 -16.216 1.00 87.25 152 SER A N 1
ATOM 1240 C CA . SER A 1 152 ? 18.510 5.951 -17.642 1.00 87.25 152 SER A CA 1
ATOM 1241 C C . SER A 1 152 ? 19.776 5.868 -18.497 1.00 87.25 152 SER A C 1
ATOM 1243 O O . SER A 1 152 ? 19.732 5.241 -19.558 1.00 87.25 152 SER A O 1
ATOM 1245 N N . GLU A 1 153 ? 20.884 6.466 -18.052 1.00 88.56 153 GLU A N 1
ATOM 1246 C CA . GLU A 1 153 ? 22.164 6.454 -18.763 1.00 88.56 153 GLU A CA 1
ATOM 1247 C C . GLU A 1 153 ? 22.902 5.141 -18.509 1.00 88.56 153 GLU A C 1
ATOM 1249 O O . GLU A 1 153 ? 23.243 4.425 -19.454 1.00 88.56 153 GLU A O 1
ATOM 1254 N N . ALA A 1 154 ? 23.071 4.777 -17.235 1.00 90.44 154 ALA A N 1
ATOM 1255 C CA . ALA A 1 154 ? 23.734 3.536 -16.844 1.00 90.44 154 ALA A CA 1
ATOM 1256 C C . ALA A 1 154 ? 22.866 2.291 -17.088 1.00 90.44 154 ALA A C 1
ATOM 1258 O O . ALA A 1 154 ? 23.388 1.177 -17.143 1.00 90.44 154 ALA A O 1
ATOM 1259 N N . LYS A 1 155 ? 21.548 2.466 -17.268 1.00 91.19 155 LYS A N 1
ATOM 1260 C CA . LYS A 1 155 ? 20.549 1.388 -17.369 1.00 91.19 155 LYS A CA 1
ATOM 1261 C C . LYS A 1 155 ? 20.594 0.450 -16.162 1.00 91.19 155 LYS A C 1
ATOM 1263 O O . LYS A 1 155 ? 20.539 -0.775 -16.302 1.00 91.19 155 LYS A O 1
ATOM 1268 N N . THR A 1 156 ? 20.708 1.030 -14.975 1.00 92.81 156 THR A N 1
ATOM 1269 C CA . THR A 1 156 ? 20.791 0.303 -13.708 1.00 92.81 156 THR A CA 1
ATOM 1270 C C . THR A 1 156 ? 19.859 0.912 -12.669 1.00 92.81 156 THR A C 1
ATOM 1272 O O . THR A 1 156 ? 19.383 2.039 -12.791 1.00 92.81 156 THR A O 1
ATOM 1275 N N . ILE A 1 157 ? 19.559 0.127 -11.635 1.00 89.94 157 ILE A N 1
ATOM 1276 C CA . ILE A 1 157 ? 18.818 0.618 -10.475 1.00 89.94 157 ILE A CA 1
ATOM 1277 C C . ILE A 1 157 ? 19.775 1.411 -9.592 1.00 89.94 157 ILE A C 1
ATOM 1279 O O . ILE A 1 157 ? 20.834 0.898 -9.222 1.00 89.94 157 ILE A O 1
ATOM 1283 N N . ILE A 1 158 ? 19.364 2.617 -9.211 1.00 87.06 158 ILE A N 1
ATOM 1284 C CA . ILE A 1 158 ? 20.071 3.412 -8.213 1.00 87.06 158 ILE A CA 1
ATOM 1285 C C . ILE A 1 158 ? 19.816 2.772 -6.839 1.00 87.06 158 ILE A C 1
ATOM 1287 O O . ILE A 1 158 ? 18.655 2.578 -6.457 1.00 87.06 158 ILE A O 1
ATOM 1291 N N . PRO A 1 159 ? 20.866 2.406 -6.082 1.00 82.06 159 PRO A N 1
ATOM 1292 C CA . PRO A 1 159 ? 20.699 1.775 -4.782 1.00 82.06 159 PRO A CA 1
ATOM 1293 C C . PRO A 1 159 ? 19.880 2.639 -3.815 1.00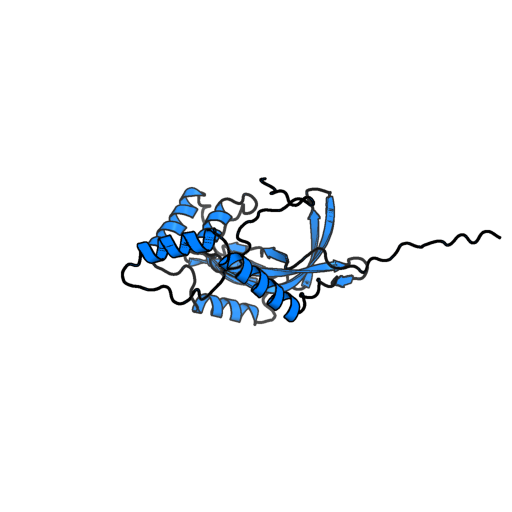 82.06 159 PRO A C 1
ATOM 1295 O O . PRO A 1 159 ? 20.102 3.843 -3.667 1.00 82.06 159 PRO A O 1
ATOM 1298 N N . GLN A 1 160 ? 18.940 2.003 -3.115 1.00 75.56 160 GLN A N 1
ATOM 1299 C CA . GLN A 1 160 ? 18.239 2.632 -1.996 1.00 75.56 160 GLN A CA 1
ATOM 1300 C C . GLN A 1 160 ? 19.191 2.811 -0.811 1.00 75.56 160 GLN A C 1
ATOM 1302 O O . GLN A 1 160 ? 20.152 2.055 -0.646 1.00 75.56 160 GLN A O 1
ATOM 1307 N N . ARG A 1 161 ? 18.888 3.781 0.062 1.00 72.00 161 ARG A N 1
ATOM 1308 C CA . ARG A 1 161 ? 19.582 3.900 1.350 1.00 72.00 161 ARG A CA 1
ATOM 1309 C C . ARG A 1 161 ? 19.484 2.584 2.106 1.00 72.00 161 ARG A C 1
ATOM 1311 O O . ARG A 1 161 ? 18.386 2.062 2.309 1.00 72.00 161 ARG A O 1
ATOM 1318 N N . ALA A 1 162 ? 20.632 2.080 2.549 1.00 68.75 162 ALA A N 1
ATOM 1319 C CA . ALA A 1 162 ? 20.662 0.933 3.435 1.00 68.75 162 ALA A CA 1
ATOM 1320 C C . ALA A 1 162 ? 19.837 1.237 4.701 1.00 68.75 162 ALA A C 1
ATOM 1322 O O . ALA A 1 162 ? 19.872 2.372 5.197 1.00 68.75 162 ALA A O 1
ATOM 1323 N N . PRO A 1 163 ? 19.100 0.249 5.240 1.00 70.44 163 PRO A N 1
ATOM 1324 C CA . PRO A 1 163 ? 18.464 0.396 6.536 1.00 70.44 163 PRO A CA 1
ATOM 1325 C C . PRO A 1 163 ? 19.492 0.811 7.588 1.00 70.44 163 PRO A C 1
ATOM 1327 O O . PRO A 1 163 ? 20.635 0.351 7.578 1.00 70.44 163 PRO A O 1
ATOM 1330 N N . ILE A 1 164 ? 19.070 1.658 8.523 1.00 75.94 164 ILE A N 1
ATOM 1331 C CA . ILE A 1 164 ? 19.879 1.985 9.696 1.00 75.94 164 ILE A CA 1
ATOM 1332 C C . ILE A 1 164 ? 20.174 0.687 10.463 1.00 75.94 164 ILE A C 1
ATOM 1334 O O . ILE A 1 164 ? 19.303 -0.177 10.588 1.00 75.94 164 ILE A O 1
ATOM 1338 N N . ALA A 1 165 ? 21.392 0.560 10.995 1.00 78.06 165 ALA A N 1
ATOM 1339 C CA . ALA A 1 165 ? 21.795 -0.599 11.782 1.00 78.06 165 ALA A CA 1
ATOM 1340 C C . ALA A 1 165 ? 20.794 -0.889 12.916 1.00 78.06 165 ALA A C 1
ATOM 1342 O O . ALA A 1 165 ? 20.367 0.017 13.638 1.00 78.06 165 ALA A O 1
ATOM 1343 N N . HIS A 1 166 ? 20.452 -2.166 13.098 1.00 77.81 166 HIS A N 1
ATOM 1344 C CA . HIS A 1 166 ? 19.461 -2.619 14.081 1.00 77.81 166 HIS A CA 1
ATOM 1345 C C . HIS A 1 166 ? 19.737 -2.091 15.499 1.00 77.81 166 HIS A C 1
ATOM 1347 O O . HIS A 1 166 ? 18.816 -1.691 16.209 1.00 77.81 166 HIS A O 1
ATOM 1353 N N . GLU A 1 167 ? 21.006 -2.052 15.905 1.00 80.94 167 GLU A N 1
ATOM 1354 C CA . GLU A 1 167 ? 21.440 -1.538 17.209 1.00 80.94 167 GLU A CA 1
ATOM 1355 C C . GLU A 1 167 ? 21.084 -0.059 17.390 1.00 80.94 167 GLU A C 1
ATOM 1357 O O . GLU A 1 167 ? 20.567 0.344 18.431 1.00 80.94 167 GLU A O 1
ATOM 1362 N N . MET A 1 168 ? 21.286 0.744 16.346 1.00 75.81 168 MET A N 1
ATOM 1363 C CA . MET A 1 168 ? 20.962 2.166 16.349 1.00 75.81 168 MET A CA 1
ATOM 1364 C C . MET A 1 168 ? 19.446 2.396 16.354 1.00 75.81 168 MET A C 1
ATOM 1366 O O . MET A 1 168 ? 18.968 3.260 17.092 1.00 75.81 168 MET A O 1
ATOM 1370 N N . VAL A 1 169 ? 18.675 1.594 15.608 1.00 76.56 169 VAL A N 1
ATOM 1371 C CA . VAL A 1 169 ? 17.200 1.618 15.663 1.00 76.56 169 VAL A CA 1
ATOM 1372 C C . VAL A 1 169 ? 16.703 1.244 17.061 1.00 76.56 169 VAL A C 1
ATOM 1374 O O . VAL A 1 169 ? 15.871 1.951 17.625 1.00 76.56 169 VAL A O 1
ATOM 1377 N N . THR A 1 170 ? 17.254 0.180 17.649 1.00 80.25 170 THR A N 1
ATOM 1378 C CA . THR A 1 170 ? 16.888 -0.310 18.987 1.00 80.25 170 THR A CA 1
ATOM 1379 C C . THR A 1 170 ? 17.165 0.743 20.049 1.00 80.25 170 THR A C 1
ATOM 1381 O O . THR A 1 170 ? 16.278 1.066 20.838 1.00 80.25 170 THR A O 1
ATOM 1384 N N . LYS A 1 171 ? 18.366 1.327 20.034 1.00 81.44 171 LYS A N 1
ATOM 1385 C CA . LYS A 1 171 ? 18.747 2.391 20.962 1.00 81.44 171 LYS A CA 1
ATOM 1386 C C . LYS A 1 171 ? 17.839 3.610 20.811 1.00 81.44 171 LYS A C 1
ATOM 1388 O O . LYS A 1 171 ? 17.275 4.076 21.792 1.00 81.44 171 LYS A O 1
ATOM 1393 N N . THR A 1 172 ? 17.619 4.070 19.578 1.00 81.19 172 THR A N 1
ATOM 1394 C CA . THR A 1 172 ? 16.732 5.213 19.306 1.00 81.19 172 THR A CA 1
ATOM 1395 C C . THR A 1 172 ? 15.322 4.952 19.827 1.00 81.19 172 THR A C 1
ATOM 1397 O O . THR A 1 172 ? 14.724 5.820 20.458 1.00 81.19 172 THR A O 1
ATOM 1400 N N . PHE A 1 173 ? 14.787 3.752 19.596 1.00 81.31 173 PHE A N 1
ATOM 1401 C CA . PHE A 1 173 ? 13.474 3.368 20.094 1.00 81.31 173 PHE A CA 1
ATOM 1402 C C . PHE A 1 173 ? 13.419 3.384 21.625 1.00 81.31 173 PHE A C 1
ATOM 1404 O O . PHE A 1 173 ? 12.502 3.976 22.189 1.00 81.31 173 PHE A O 1
ATOM 1411 N N . GLN A 1 174 ? 14.402 2.781 22.297 1.00 85.69 174 GLN A N 1
ATOM 1412 C CA . GLN A 1 174 ? 14.483 2.752 23.759 1.00 85.69 174 GLN A CA 1
ATOM 1413 C C . GLN A 1 174 ? 14.572 4.163 24.350 1.00 85.69 174 GLN A C 1
ATOM 1415 O O . GLN A 1 174 ? 13.792 4.492 25.243 1.00 85.69 174 GLN A O 1
ATOM 1420 N N . ASP A 1 175 ? 15.437 5.016 23.800 1.00 83.62 175 ASP A N 1
ATOM 1421 C CA . ASP A 1 175 ? 15.619 6.398 24.250 1.00 83.62 175 ASP A CA 1
ATOM 1422 C C . ASP A 1 175 ? 14.321 7.209 24.100 1.00 83.62 175 ASP A C 1
ATOM 1424 O O . ASP A 1 175 ? 13.901 7.928 25.011 1.00 83.62 175 ASP A O 1
ATOM 1428 N N . LYS A 1 176 ? 13.636 7.079 22.955 1.00 82.94 176 LYS A N 1
ATOM 1429 C CA . LYS A 1 176 ? 12.363 7.772 22.697 1.00 82.94 176 LYS A CA 1
ATOM 1430 C C . LYS A 1 176 ? 11.232 7.236 23.572 1.00 82.94 176 LYS A C 1
ATOM 1432 O O . LYS A 1 176 ? 10.448 8.032 24.086 1.00 82.94 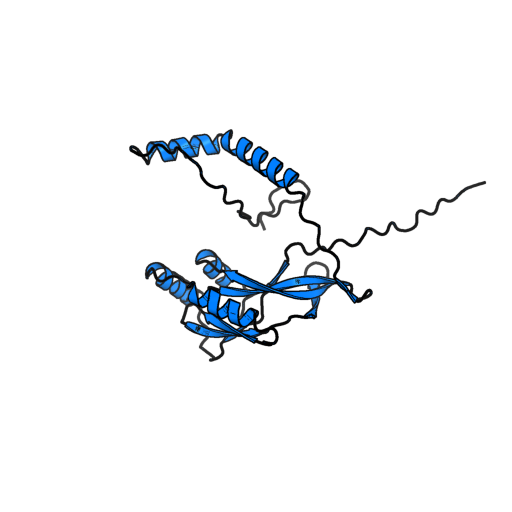176 LYS A O 1
ATOM 1437 N N . ALA A 1 177 ? 11.160 5.921 23.764 1.00 82.75 177 ALA A N 1
ATOM 1438 C CA . ALA A 1 177 ? 10.178 5.294 24.640 1.00 82.75 177 ALA A CA 1
ATOM 1439 C C . ALA A 1 177 ? 10.361 5.755 26.090 1.00 82.75 177 ALA A C 1
ATOM 1441 O O . ALA A 1 177 ? 9.378 6.089 26.747 1.00 82.75 177 ALA A O 1
ATOM 1442 N N . GLN A 1 178 ? 11.605 5.826 26.570 1.00 85.25 178 GLN A N 1
ATOM 1443 C CA . GLN A 1 178 ? 11.910 6.316 27.910 1.00 85.25 178 GLN A CA 1
ATOM 1444 C C . GLN A 1 178 ? 11.532 7.793 28.057 1.00 85.25 178 GLN A C 1
ATOM 1446 O O . GLN A 1 178 ? 10.768 8.141 28.951 1.00 85.25 178 GLN A O 1
ATOM 1451 N N . LYS A 1 179 ? 11.928 8.643 27.100 1.00 84.94 179 LYS A N 1
ATOM 1452 C CA . LYS A 1 179 ? 11.536 10.061 27.088 1.00 84.94 179 LYS A CA 1
ATOM 1453 C C . LYS A 1 179 ? 10.016 10.261 27.111 1.00 84.94 179 LYS A C 1
ATOM 1455 O O . LYS A 1 179 ? 9.533 11.195 27.744 1.00 84.94 179 LYS A O 1
ATOM 1460 N N . TRP A 1 180 ? 9.256 9.422 26.405 1.00 83.62 180 TRP A N 1
ATOM 1461 C CA . TRP A 1 180 ? 7.794 9.471 26.446 1.00 83.62 180 TRP A CA 1
ATOM 1462 C C . TRP A 1 180 ? 7.244 9.057 27.815 1.00 83.62 180 TRP A C 1
ATOM 1464 O O . TRP A 1 180 ? 6.371 9.753 28.333 1.00 83.62 180 TRP A O 1
ATOM 1474 N N . LYS A 1 181 ? 7.766 7.978 28.416 1.00 83.75 181 LYS A N 1
ATOM 1475 C CA . LYS A 1 181 ? 7.361 7.521 29.759 1.00 83.75 181 LYS A CA 1
ATOM 1476 C C . LYS A 1 181 ? 7.577 8.600 30.818 1.00 83.75 181 LYS A C 1
ATOM 1478 O O . LYS A 1 181 ? 6.713 8.790 31.664 1.00 83.75 181 LYS A O 1
ATOM 1483 N N . ASP A 1 182 ? 8.678 9.336 30.705 1.00 86.25 182 ASP A N 1
ATOM 1484 C CA . ASP A 1 182 ? 9.045 10.411 31.631 1.00 86.25 182 ASP A CA 1
ATOM 1485 C C . ASP A 1 182 ? 8.312 11.736 31.334 1.00 86.25 182 ASP A C 1
ATOM 1487 O O . ASP A 1 182 ? 8.542 12.747 31.996 1.00 86.25 182 ASP A O 1
ATOM 1491 N N . SER A 1 183 ? 7.443 11.775 30.315 1.00 86.50 183 SER A N 1
ATOM 1492 C CA . SER A 1 183 ? 6.741 12.996 29.919 1.00 86.50 183 SER A CA 1
ATOM 1493 C C . SER A 1 183 ? 5.465 13.243 30.742 1.00 86.50 183 SER A C 1
ATOM 1495 O O . SER A 1 183 ? 4.732 12.295 31.046 1.00 86.50 183 SER A O 1
ATOM 1497 N N . PRO A 1 184 ? 5.085 14.517 30.977 1.00 87.31 184 PRO A N 1
ATOM 1498 C CA . PRO A 1 184 ? 3.811 14.859 31.622 1.00 87.31 184 PRO A CA 1
ATOM 1499 C C . PRO A 1 184 ? 2.577 14.311 30.886 1.00 87.31 184 PRO A C 1
ATOM 1501 O O . PRO A 1 184 ? 1.523 14.092 31.481 1.00 87.31 184 PRO A O 1
ATOM 1504 N N . ALA A 1 185 ? 2.685 14.081 29.572 1.00 82.25 185 ALA A N 1
ATOM 1505 C CA . ALA A 1 185 ? 1.607 13.505 28.774 1.00 82.25 185 ALA A CA 1
ATOM 1506 C C . ALA A 1 185 ? 1.324 12.044 29.162 1.00 82.25 185 ALA A C 1
ATOM 1508 O O . ALA A 1 185 ? 0.158 11.656 29.250 1.00 82.25 185 ALA A O 1
ATOM 1509 N N . CYS A 1 186 ? 2.372 11.255 29.426 1.00 82.69 186 CYS A N 1
ATOM 1510 C CA . CYS A 1 186 ? 2.238 9.879 29.902 1.00 82.69 186 CYS A CA 1
ATOM 1511 C C . CYS A 1 186 ? 1.618 9.846 31.304 1.00 82.69 186 CYS A C 1
ATOM 1513 O O . CYS A 1 186 ? 0.673 9.098 31.536 1.00 82.69 186 CYS A O 1
ATOM 1515 N N . GLU A 1 187 ? 2.063 10.713 32.214 1.00 83.00 187 GLU A N 1
ATOM 1516 C CA . GLU A 1 187 ? 1.486 10.835 33.560 1.00 83.00 187 GLU A CA 1
ATOM 1517 C C . GLU A 1 187 ? -0.011 11.191 33.525 1.00 83.00 187 GLU A C 1
ATOM 1519 O O . GLU A 1 187 ? -0.840 10.554 34.186 1.00 83.00 187 GLU A O 1
ATOM 1524 N N . LYS A 1 188 ? -0.386 12.166 32.688 1.00 83.56 188 LYS A N 1
ATOM 1525 C CA . LYS A 1 188 ? -1.785 12.562 32.494 1.00 83.56 188 LYS A CA 1
ATOM 1526 C C . LYS A 1 188 ? -2.624 11.420 31.924 1.00 83.56 188 LYS A C 1
ATOM 1528 O O . LYS A 1 188 ? -3.736 11.194 32.397 1.00 83.56 188 LYS A O 1
ATOM 1533 N N . LEU A 1 189 ? -2.106 10.700 30.926 1.00 81.44 189 LEU A N 1
ATOM 1534 C CA . LEU A 1 189 ? -2.788 9.547 30.339 1.00 81.44 189 LEU A CA 1
ATOM 1535 C C . LEU A 1 189 ? -3.001 8.445 31.382 1.00 81.44 189 LEU A C 1
ATOM 1537 O O . LEU A 1 189 ? -4.125 7.978 31.540 1.00 81.44 189 LEU A O 1
ATOM 1541 N N . THR A 1 190 ? -1.961 8.089 32.138 1.00 79.38 190 THR A N 1
ATOM 1542 C CA . THR A 1 190 ? -2.044 7.118 33.237 1.00 79.38 190 THR A CA 1
ATOM 1543 C C . THR A 1 190 ? -3.103 7.533 34.254 1.00 79.38 190 THR A C 1
ATOM 1545 O O . THR A 1 190 ? -3.958 6.730 34.607 1.00 79.38 190 THR A O 1
ATOM 1548 N N . THR A 1 191 ? -3.139 8.806 34.652 1.00 81.50 191 THR A N 1
ATOM 1549 C CA . THR A 1 191 ? -4.154 9.332 35.582 1.00 81.50 191 THR A CA 1
ATOM 1550 C C . THR A 1 191 ? -5.582 9.195 35.034 1.00 81.50 191 THR A C 1
ATOM 1552 O O . THR A 1 191 ? -6.493 8.764 35.748 1.00 81.50 191 THR A O 1
ATOM 1555 N N . ILE A 1 192 ? -5.804 9.534 33.758 1.00 81.88 192 ILE A N 1
ATOM 1556 C CA . ILE A 1 192 ? -7.116 9.398 33.099 1.00 81.88 192 ILE A CA 1
ATOM 1557 C C . ILE A 1 192 ? -7.541 7.931 33.049 1.00 81.88 192 ILE A C 1
ATOM 1559 O O . ILE A 1 192 ? -8.690 7.598 33.345 1.00 81.88 192 ILE A O 1
ATOM 1563 N N . LEU A 1 193 ? -6.619 7.047 32.684 1.00 75.25 193 LEU A N 1
ATOM 1564 C CA . LEU A 1 193 ? -6.929 5.637 32.538 1.00 75.25 193 LEU A CA 1
ATOM 1565 C C . LEU A 1 193 ? -7.191 4.976 33.896 1.00 75.25 193 LEU A C 1
ATOM 1567 O O . LEU A 1 193 ? -8.210 4.306 34.041 1.00 75.25 193 LEU A O 1
ATOM 1571 N N . SER A 1 194 ? -6.366 5.243 34.911 1.00 74.44 194 SER A N 1
ATOM 1572 C CA . SER A 1 194 ? -6.568 4.741 36.277 1.00 74.44 194 SER A CA 1
ATOM 1573 C C . SER A 1 194 ? -7.860 5.261 36.914 1.00 74.44 194 SER A C 1
ATOM 1575 O O . SER A 1 194 ? -8.523 4.536 37.652 1.00 74.44 194 SER A O 1
ATOM 1577 N N . SER A 1 195 ? -8.268 6.500 36.616 1.00 75.19 195 SER A N 1
ATOM 1578 C CA . SER A 1 195 ? -9.547 7.040 37.108 1.00 75.19 195 SER A CA 1
ATOM 1579 C C . SER A 1 195 ? -10.770 6.462 36.385 1.00 75.19 195 SER A C 1
ATOM 1581 O O . SER A 1 195 ? -11.831 6.323 36.999 1.00 75.19 195 SER A O 1
ATOM 1583 N N . SER A 1 196 ? -10.627 6.089 35.109 1.00 69.81 196 SER A N 1
ATOM 1584 C CA . SER A 1 196 ? -11.704 5.514 34.287 1.00 69.81 196 SER A CA 1
ATOM 1585 C C . SER A 1 196 ? -11.851 4.000 34.467 1.00 69.81 196 SER A C 1
ATOM 1587 O O . SER A 1 196 ? -12.950 3.463 34.353 1.00 69.81 196 SER A O 1
ATOM 1589 N N . ALA A 1 197 ? -10.761 3.307 34.791 1.00 66.81 197 ALA A N 1
ATOM 1590 C CA . ALA A 1 197 ? -10.707 1.866 34.975 1.00 66.81 197 ALA A CA 1
ATOM 1591 C C . ALA A 1 197 ? -10.600 1.508 36.466 1.00 66.81 197 ALA A C 1
ATOM 1593 O O . ALA A 1 197 ? -9.675 0.816 36.871 1.00 66.81 197 ALA A O 1
ATOM 1594 N N . LYS A 1 198 ? -11.560 1.957 37.292 1.00 58.41 198 LYS A N 1
ATOM 1595 C CA . LYS A 1 198 ? -11.552 1.811 38.770 1.00 58.41 198 LYS A CA 1
ATOM 1596 C C . LYS A 1 198 ? -11.248 0.401 39.320 1.00 58.41 198 LYS A C 1
ATOM 1598 O O . LYS A 1 198 ? -10.924 0.297 40.496 1.00 58.41 198 LYS A O 1
ATOM 1603 N N . ASN A 1 199 ? -11.340 -0.647 38.497 1.00 63.12 199 ASN A N 1
ATOM 1604 C CA . ASN A 1 199 ? -11.070 -2.040 38.864 1.00 63.12 199 ASN A CA 1
ATOM 1605 C C . ASN A 1 199 ? -9.975 -2.722 38.009 1.00 63.12 199 ASN A C 1
ATOM 1607 O O . ASN A 1 199 ? -9.829 -3.939 38.087 1.00 63.12 199 ASN A O 1
ATOM 1611 N N . HIS A 1 200 ? -9.231 -1.983 37.180 1.00 59.34 200 HIS A N 1
ATOM 1612 C CA . HIS A 1 200 ? -8.134 -2.525 36.376 1.00 59.34 200 HIS A CA 1
ATOM 1613 C C . HIS A 1 200 ? -6.888 -1.654 36.541 1.00 59.34 200 HIS A C 1
ATOM 1615 O O . HIS A 1 200 ? -6.840 -0.520 36.070 1.00 59.34 200 HIS A O 1
ATOM 1621 N N . GLU A 1 201 ? -5.873 -2.197 37.207 1.00 60.44 201 GLU A N 1
ATOM 1622 C CA . GLU A 1 201 ? -4.541 -1.603 37.225 1.00 60.44 201 GLU A CA 1
ATOM 1623 C C . GLU A 1 201 ? -3.921 -1.784 35.835 1.00 60.44 201 GLU A C 1
ATOM 1625 O O . GLU A 1 201 ? -3.861 -2.898 35.313 1.00 60.44 201 GLU A O 1
ATOM 1630 N N . ILE A 1 202 ? -3.509 -0.689 35.195 1.00 60.50 202 ILE A N 1
ATOM 1631 C CA . ILE A 1 202 ? -2.745 -0.780 33.950 1.00 60.50 202 ILE A CA 1
ATOM 1632 C C . ILE A 1 202 ? -1.318 -1.147 34.330 1.00 60.50 202 ILE A C 1
ATOM 1634 O O . ILE A 1 202 ? -0.510 -0.294 34.682 1.00 60.50 202 ILE A O 1
ATOM 1638 N N . ASP A 1 203 ? -1.027 -2.437 34.258 1.00 61.56 203 ASP A N 1
ATOM 1639 C CA . ASP A 1 203 ? 0.257 -3.037 34.606 1.00 61.56 203 ASP A CA 1
ATOM 1640 C C . ASP A 1 203 ? 1.267 -3.000 33.446 1.00 61.56 203 ASP A C 1
ATOM 1642 O O . ASP A 1 203 ? 2.479 -3.114 33.657 1.00 61.56 203 ASP A O 1
ATOM 1646 N N . LYS A 1 204 ? 0.789 -2.841 32.201 1.00 52.47 204 LYS A N 1
ATOM 1647 C CA . LYS A 1 204 ? 1.637 -2.955 31.012 1.00 52.47 204 LYS A CA 1
ATOM 1648 C C . LYS A 1 204 ? 1.134 -2.156 29.809 1.00 52.47 204 LYS A C 1
ATOM 1650 O O . LYS A 1 204 ? 0.104 -2.455 29.212 1.00 52.47 204 LYS A O 1
ATOM 1655 N N . VAL A 1 205 ? 1.947 -1.204 29.348 1.00 58.75 205 VAL A N 1
ATOM 1656 C CA . VAL A 1 205 ? 1.821 -0.623 28.000 1.00 58.75 205 VAL A CA 1
ATOM 1657 C C . VAL A 1 205 ? 2.563 -1.540 27.024 1.00 58.75 205 VAL A C 1
ATOM 1659 O O . VAL A 1 205 ? 3.791 -1.607 27.039 1.00 58.75 205 VAL A O 1
ATOM 1662 N N . ILE A 1 206 ? 1.821 -2.300 26.212 1.00 51.66 206 ILE A N 1
ATOM 1663 C CA . ILE A 1 206 ? 2.361 -3.431 25.426 1.00 51.66 206 ILE A CA 1
ATOM 1664 C C . ILE A 1 206 ? 2.813 -3.048 24.006 1.00 51.66 206 ILE A C 1
ATOM 1666 O O . ILE A 1 206 ? 3.332 -3.895 23.283 1.00 51.66 206 ILE A O 1
ATOM 1670 N N . GLY A 1 207 ? 2.645 -1.793 23.584 1.00 52.50 207 GLY A N 1
ATOM 1671 C CA . GLY A 1 207 ? 3.065 -1.384 22.247 1.00 52.50 207 GLY A CA 1
ATOM 1672 C C . GLY A 1 207 ? 3.060 0.120 22.023 1.00 52.50 207 GLY A C 1
ATOM 1673 O O . GLY A 1 207 ? 2.151 0.822 22.456 1.00 52.50 207 GLY A O 1
ATOM 1674 N N . PHE A 1 208 ? 4.074 0.590 21.299 1.00 53.62 208 PHE A N 1
ATOM 1675 C CA . PHE A 1 208 ? 4.077 1.891 20.642 1.00 53.62 208 PHE A CA 1
ATOM 1676 C C . PHE A 1 208 ? 3.678 1.677 19.185 1.00 53.62 208 PHE A C 1
ATOM 1678 O O . PHE A 1 208 ? 4.374 0.978 18.449 1.00 53.62 208 PHE A O 1
ATOM 1685 N N . ALA A 1 209 ? 2.579 2.289 18.754 1.00 50.16 209 ALA A N 1
ATOM 1686 C CA . ALA A 1 209 ? 2.292 2.420 17.335 1.00 50.16 209 ALA A CA 1
ATOM 1687 C C . ALA A 1 209 ? 3.068 3.631 16.804 1.00 50.16 209 ALA A C 1
ATOM 1689 O O . ALA A 1 209 ? 2.579 4.756 16.823 1.00 50.16 209 ALA A O 1
ATOM 1690 N N . LEU A 1 210 ? 4.304 3.406 16.356 1.00 47.50 210 LEU A N 1
ATOM 1691 C CA . LEU A 1 210 ? 5.045 4.387 15.564 1.00 47.50 210 LEU A CA 1
ATOM 1692 C C . LEU A 1 210 ? 4.571 4.288 14.111 1.00 47.50 210 LEU A C 1
ATOM 1694 O O . LEU A 1 210 ? 5.272 3.776 13.244 1.00 47.50 210 LEU A O 1
ATOM 1698 N N . GLY A 1 211 ? 3.339 4.721 13.852 1.00 43.38 211 GLY A N 1
ATOM 1699 C CA . GLY A 1 211 ? 2.988 5.147 12.501 1.00 43.38 211 GLY A CA 1
ATOM 1700 C C . GLY A 1 211 ? 3.655 6.491 12.212 1.00 43.38 211 GLY A C 1
ATOM 1701 O O . GLY A 1 211 ? 4.046 7.206 13.137 1.00 43.38 211 GLY A O 1
ATOM 1702 N N . THR A 1 212 ? 3.718 6.896 10.947 1.00 41.44 212 THR A N 1
ATOM 1703 C CA . THR A 1 212 ? 3.744 8.327 10.622 1.00 41.44 212 THR A CA 1
ATOM 1704 C C . THR A 1 212 ? 2.426 8.922 11.135 1.00 41.44 212 THR A C 1
ATOM 1706 O O . THR A 1 212 ? 1.431 8.944 10.417 1.00 41.44 212 THR A O 1
ATOM 1709 N N . MET A 1 213 ? 2.359 9.284 12.422 1.00 34.03 213 MET A N 1
ATOM 1710 C CA . MET A 1 213 ? 1.130 9.781 13.064 1.00 34.03 213 MET A CA 1
ATOM 1711 C C . MET A 1 213 ? 0.800 11.231 12.703 1.00 34.03 213 MET A C 1
ATOM 1713 O O . MET A 1 213 ? -0.146 11.798 13.239 1.00 34.03 213 MET A O 1
ATOM 1717 N N . SER A 1 214 ? 1.525 11.804 11.753 1.00 36.88 214 SER A N 1
ATOM 1718 C CA . SER A 1 214 ? 1.112 12.975 11.010 1.00 36.88 214 SER A CA 1
ATOM 1719 C C . SER A 1 214 ? 1.892 13.003 9.696 1.00 36.88 214 SER A C 1
ATOM 1721 O O . SER A 1 214 ? 3.089 12.716 9.664 1.00 36.88 214 SER A O 1
ATOM 1723 N N . CYS A 1 215 ? 1.236 13.356 8.592 1.00 39.53 215 CYS A N 1
ATOM 1724 C CA . CYS A 1 215 ? 1.925 13.901 7.420 1.00 39.53 215 CYS A CA 1
ATOM 1725 C C . CYS A 1 215 ? 2.385 15.340 7.720 1.00 39.53 215 CYS A C 1
ATOM 1727 O O . CYS A 1 215 ? 2.232 16.226 6.888 1.00 39.53 215 CYS A O 1
ATOM 1729 N N . GLU A 1 216 ? 2.878 15.604 8.931 1.00 41.47 216 GLU A N 1
ATOM 1730 C CA . GLU A 1 216 ? 3.479 16.886 9.257 1.00 41.47 216 GLU A CA 1
ATOM 1731 C C . GLU A 1 216 ? 4.894 16.848 8.701 1.00 41.47 216 GLU A C 1
ATOM 1733 O O . GLU A 1 216 ? 5.813 16.256 9.272 1.00 41.47 216 GLU A O 1
ATOM 1738 N N . CYS A 1 217 ? 5.056 17.440 7.524 1.00 44.34 217 CYS A N 1
ATOM 1739 C CA . CYS A 1 217 ? 6.377 17.775 7.035 1.00 44.34 217 CYS A CA 1
ATOM 1740 C C . CYS A 1 217 ? 6.972 18.799 8.013 1.00 44.34 217 CYS A C 1
ATOM 1742 O O . CYS A 1 217 ? 6.284 19.716 8.453 1.00 44.34 217 CYS A O 1
ATOM 1744 N N . PHE A 1 218 ? 8.235 18.648 8.385 1.00 46.16 218 PHE A N 1
ATOM 1745 C CA . PHE A 1 218 ? 8.957 19.690 9.108 1.00 46.16 218 PHE A CA 1
ATOM 1746 C C . PHE A 1 218 ? 9.847 20.414 8.104 1.00 46.16 218 PHE A C 1
ATOM 1748 O O . PHE A 1 218 ? 10.436 19.774 7.231 1.00 46.16 218 PHE A O 1
ATOM 1755 N N . ASN A 1 219 ? 9.923 21.737 8.196 1.00 60.72 219 ASN A N 1
ATOM 1756 C CA . ASN A 1 219 ? 10.888 22.517 7.427 1.00 60.72 219 ASN A CA 1
ATOM 1757 C C . ASN A 1 219 ? 12.317 22.207 7.919 1.00 60.72 219 ASN A C 1
ATOM 1759 O O . ASN A 1 219 ? 12.502 21.637 8.997 1.00 60.72 219 ASN A O 1
ATOM 1763 N N . GLU A 1 220 ? 13.341 22.600 7.155 1.00 51.12 220 GLU A N 1
ATOM 1764 C CA . GLU A 1 220 ? 14.755 22.395 7.530 1.00 51.12 220 GLU A CA 1
ATOM 1765 C C . GLU A 1 220 ? 15.123 23.029 8.885 1.00 51.12 220 GLU A C 1
ATOM 1767 O O . GLU A 1 220 ? 16.035 22.566 9.567 1.00 51.12 220 GLU A O 1
ATOM 1772 N N . ASP A 1 221 ? 14.375 24.052 9.306 1.00 58.00 221 ASP A N 1
ATOM 1773 C CA . ASP A 1 221 ? 14.510 24.727 10.600 1.00 58.00 221 ASP A CA 1
ATOM 1774 C C . ASP A 1 221 ? 13.760 24.029 11.757 1.00 58.00 221 ASP A C 1
ATOM 1776 O O . ASP A 1 221 ? 13.785 24.501 12.895 1.00 58.00 221 ASP A O 1
ATOM 1780 N N . GLY A 1 222 ? 13.094 22.903 11.487 1.00 38.78 222 GLY A N 1
ATOM 1781 C CA . GLY A 1 222 ? 12.329 22.130 12.463 1.00 38.78 222 GLY A CA 1
ATOM 1782 C C . GLY A 1 222 ? 10.924 22.667 12.758 1.00 38.78 222 GLY A C 1
ATOM 1783 O O . GLY A 1 222 ? 10.265 22.146 13.660 1.00 38.78 222 GLY A O 1
ATOM 1784 N N . SER A 1 223 ? 10.441 23.678 12.030 1.00 54.44 223 SER A N 1
ATOM 1785 C CA . SER A 1 223 ? 9.062 24.167 12.147 1.00 54.44 223 SER A CA 1
ATOM 1786 C C . SER A 1 223 ? 8.052 23.262 11.429 1.00 54.44 223 SER A C 1
ATOM 1788 O O . SER A 1 223 ? 8.380 22.582 10.458 1.00 54.44 223 SER A O 1
ATOM 1790 N N . LEU A 1 224 ? 6.809 23.239 11.922 1.00 38.22 224 LEU A N 1
ATOM 1791 C CA . LEU A 1 224 ? 5.719 22.425 11.377 1.00 38.22 224 LEU A CA 1
ATOM 1792 C C . LEU A 1 224 ? 5.206 23.006 10.046 1.00 38.22 224 LEU A C 1
ATOM 1794 O O . LEU A 1 224 ? 4.734 24.144 10.009 1.00 38.22 224 LEU A O 1
ATOM 1798 N N . ASN A 1 225 ? 5.241 22.227 8.966 1.00 53.22 225 ASN A N 1
ATOM 1799 C CA . ASN A 1 225 ? 4.661 22.588 7.673 1.00 53.22 225 ASN A CA 1
ATOM 1800 C C . ASN A 1 225 ? 3.155 22.285 7.699 1.00 53.22 225 ASN A C 1
ATOM 1802 O O . ASN A 1 225 ? 2.740 21.130 7.737 1.00 53.22 225 ASN A O 1
ATOM 1806 N N . THR A 1 226 ? 2.343 23.340 7.731 1.00 43.38 226 THR A N 1
ATOM 1807 C CA . THR A 1 226 ? 0.884 23.284 7.934 1.00 43.38 226 THR A CA 1
ATOM 1808 C C . THR A 1 226 ? 0.080 23.456 6.639 1.00 43.38 226 THR A C 1
ATOM 1810 O O . THR A 1 226 ? -1.047 23.946 6.686 1.00 43.38 226 THR A O 1
ATOM 1813 N N . ARG A 1 227 ? 0.649 23.095 5.482 1.00 39.66 227 ARG A N 1
ATOM 1814 C CA . ARG A 1 227 ? -0.070 23.142 4.196 1.00 39.66 227 ARG A CA 1
ATOM 1815 C C . ARG A 1 227 ? -1.213 22.134 4.111 1.00 39.66 227 ARG A C 1
ATOM 1817 O O . ARG A 1 227 ? -1.002 20.965 4.496 1.00 39.66 227 ARG A O 1
#

Foldseek 3Di:
DDDPPPPDDDPPQQADPDAQDWAFFDKDFPDDDDDDDLVVQLVLLVVCVVVVPDLDDPVQVVQQVVVQVPPDDQWTWHAASVRTIMITGDQAQPKDWDQDPPPRDIWIKGFHGKDKDAQDSVNLSVVSPPPVPPPRTRRRIGIITRIFTADPVVRDTRHHDDDDDPVVVVVVVVVVVVVVCPDVVVVVVLVVCCVVCVPDRCPDDDDDPPDCPDPFDADPVRHTDPD

Nearest PDB structures (foldseek):
  5wti-assembly1_Z  TM=4.046E-01  e=6.733E+00  Caldibacillus thermoamylovorans
  3rqa-assembly1_D  TM=2.193E-01  e=4.410E+00  Xanthomonas campestris pv. campestris str. B100
  8teu-assembly1_X  TM=1.861E-01  e=3.463E+00  Human herpesvirus 5 strain AD169
  3rqa-assembly1_A  TM=1.649E-01  e=7.598E+00  Xanthomonas campestris pv. campestris str. B100

Solvent-accessible surface area (backbone atoms only — not comparable to full-atom values): 14040 Å² total; per-residue (Å²): 140,79,86,80,80,77,82,67,86,78,79,73,80,70,61,36,88,53,68,99,41,67,44,80,48,61,65,45,60,72,67,88,70,83,84,72,53,69,68,58,52,48,50,50,54,52,52,42,56,73,68,70,54,68,74,66,48,73,64,57,54,48,59,43,50,58,49,64,68,45,91,77,54,62,56,47,70,47,47,30,73,84,67,51,51,28,40,29,54,54,56,70,74,44,75,46,80,47,67,43,88,88,78,66,50,72,49,35,30,30,23,79,45,83,44,83,42,78,39,49,76,68,52,52,51,55,51,63,73,38,79,88,42,83,73,71,68,60,36,27,56,40,59,28,28,38,44,39,38,36,38,80,86,81,70,43,73,38,50,59,73,76,78,77,56,66,67,59,53,50,49,53,50,52,56,51,52,50,55,46,62,74,28,72,67,41,53,51,50,51,52,54,48,51,68,71,34,81,88,49,84,89,87,71,89,89,75,81,85,84,59,84,86,56,92,62,48,61,45,99,87,68,46,79,48,84,126

Radius of gyration: 23.64 Å; Cα contacts (8 Å, |Δi|>4): 265; chains: 1; bounding box: 78×45×58 Å

Sequence (227 aa):
MDETSSLGPTVTEGISRLGLAYSCTHCRLVEPREKQTLEKAKQIIDKLYASGVPFFTKKLIQDMWDQIKRESADKIFTKDITGAVVECDVEMGKVQKVREWEDDTEWAYVCKELVLNYECRASLRNNIDDHRLKHWKPCSISIQHRIYEWDSEAKTIIPQRAPIAHEMVTKTFQDKAQKWKDSPACEKLTTILSSSAKNHEIDKVIGFALGTMSCECFNEDGSLNTR

Mean predicted aligned error: 13.14 Å

Organism: NCBI:txid29845

Secondary structure (DSSP, 8-state):
----------------S-SS-EEEPPEEESS--PPPPHHHHHHHHHHHHHTT--SS-HHHHHHHHHHHTSTT-SEEEEE-TTS-EEEEE--BT-EEEEE-TTT--EEEEEEEEEEEEE--HHHHHHHHH-TT-TT----SEEEEEEEEEEETTTTEEPPPPPPPPHHHHHHHHHHHHHHHHTSHHHHHHHHHHHHH-TT-----------S-----EEPTTS-EE--